Protein AF-A0A4P0XW92-F1 (afdb_monomer_lite)

Sequence (300 aa):
MTNGTDYRAILASDTPLIDVRAPVEFSQSAMPAAINLPLMNDEERAAVGTCYKRQGPEAALALGHKLVQGDLRASRTQAWLEACARYPHGYLCCARGGQRSHIVQQWLKEAGVDYPLIVGGYKALRQAAIQATDDLVQRPIVLIGGCTGNGKTQLVCSRPDGIDLEGLAHHRGSSFGRTLQDQHPQATFENHLAVSLLKKAEQQTRWVLEDEGHMIGANHLPESLRLRMAQSPLAVWKIRLTFASNGCAKSISIACIATLSPRMAKRKAGRHTASICITACLPSAVAWGCSVLLSSLNAR

Organism: Klebsiella pneumoniae (NCBI:txid573)

pLDDT: mean 80.04, std 24.26, range [23.61, 98.19]

Radius of gyration: 24.83 Å; chains: 1; bounding box: 55×40×82 Å

Secondary structure (DSSP, 8-state):
---S--HHHHHHTT--EEE-S-HHHHHHS--TTEEE--SS-HHHHHHHHHHHHHH-HHHHHHHHHHHS-HHHHHHHHHHHHHHHHH-TT-EEE-SSSSHHHHHHHHHHHHTT---PBPTTHHHHHHHHHHHHHHHHTTS-EEEEE--TTSSHHHHHHTSTTB--HHHHHT---TTS---SSPPPPHHHHHHHHHHHHHHHHTT-SSEEEE---SEETTEE--HHHHHHHHHS-EEEEEEEEEE-TTS-EEEEEEEEEEEEE----S-S-------------PPSS------SS-TTTS--

InterPro domains:
  IPR001763 Rhodanese-like domain [PS50206] (11-134)
  IPR001763 Rhodanese-like domain [SM00450] (1-131)
  IPR017582 tRNA 2-selenouridine synthase [PTHR30401] (4-236)
  IPR017582 tRNA 2-selenouridine synthase [TIGR03167] (14-236)
  IPR036873 Rhodanese-like domain superfamily [G3DSA:3.40.250.10] (7-131)
  IPR036873 Rhodanese-like domain superfamily [SSF52821] (6-153)
  IPR058840 tRNA 2-selenouridine synthase, AAA domain [PF26341] (140-236)

Structure (mmCIF, N/CA/C/O backbone):
data_AF-A0A4P0XW92-F1
#
_entry.id   AF-A0A4P0XW92-F1
#
loop_
_atom_site.group_PDB
_atom_site.id
_atom_site.type_symbol
_atom_site.label_atom_id
_atom_site.label_alt_id
_atom_site.label_comp_id
_atom_site.label_asym_id
_atom_site.label_entity_id
_atom_site.label_seq_id
_atom_site.pdbx_PDB_ins_code
_atom_site.Cartn_x
_atom_site.Cartn_y
_atom_site.Cartn_z
_atom_site.occupancy
_atom_site.B_iso_or_equiv
_atom_site.auth_seq_id
_atom_site.auth_comp_id
_atom_site.auth_asym_id
_atom_site.auth_atom_id
_atom_site.pdbx_PDB_model_num
ATOM 1 N N . MET A 1 1 ? 0.981 -18.440 11.622 1.00 46.09 1 MET A N 1
ATOM 2 C CA . MET A 1 1 ? 0.504 -17.095 11.240 1.00 46.09 1 MET A CA 1
ATOM 3 C C . MET A 1 1 ? 1.619 -16.117 11.558 1.00 46.09 1 MET A C 1
ATOM 5 O O . MET A 1 1 ? 2.062 -16.082 12.697 1.00 46.09 1 MET A O 1
ATOM 9 N N . THR A 1 2 ? 2.164 -15.435 10.556 1.00 55.41 2 THR A N 1
ATOM 10 C CA . THR A 1 2 ? 3.167 -14.375 10.733 1.00 55.41 2 THR A CA 1
ATOM 11 C C . THR A 1 2 ? 2.538 -13.239 11.549 1.00 55.41 2 THR A C 1
ATOM 13 O O . THR A 1 2 ? 1.386 -12.895 11.316 1.00 55.41 2 THR A O 1
ATOM 16 N N . ASN A 1 3 ? 3.256 -12.670 12.523 1.00 69.81 3 ASN A N 1
ATOM 17 C CA . ASN A 1 3 ? 2.730 -11.723 13.529 1.00 69.81 3 ASN A CA 1
ATOM 18 C C . ASN A 1 3 ? 2.311 -10.336 12.972 1.00 69.81 3 ASN A C 1
ATOM 20 O O . ASN A 1 3 ? 2.425 -9.333 13.671 1.00 69.81 3 ASN A O 1
ATOM 24 N N . GLY A 1 4 ? 1.895 -10.226 11.705 1.00 76.31 4 GLY A N 1
ATOM 25 C CA . GLY A 1 4 ? 1.607 -8.940 11.058 1.00 76.31 4 GLY A CA 1
ATOM 26 C C . GLY A 1 4 ? 2.839 -8.035 10.914 1.00 76.31 4 GLY A C 1
ATOM 27 O O . GLY A 1 4 ? 2.693 -6.826 10.743 1.00 76.31 4 GLY A O 1
ATOM 28 N N . THR A 1 5 ? 4.043 -8.609 11.022 1.00 87.56 5 THR A N 1
ATOM 29 C CA . THR A 1 5 ? 5.343 -7.915 10.982 1.00 87.56 5 THR A CA 1
ATOM 30 C C . THR A 1 5 ? 6.161 -8.222 9.729 1.00 87.56 5 THR A C 1
ATOM 32 O O . THR A 1 5 ? 7.086 -7.477 9.412 1.00 87.56 5 THR A O 1
ATOM 35 N N . ASP A 1 6 ? 5.833 -9.292 8.998 1.00 93.06 6 ASP A N 1
ATOM 36 C CA . ASP A 1 6 ? 6.494 -9.632 7.735 1.00 93.06 6 ASP A CA 1
ATOM 37 C C . ASP A 1 6 ? 5.888 -8.826 6.580 1.00 93.06 6 ASP A C 1
ATOM 39 O O . ASP A 1 6 ? 5.099 -9.311 5.768 1.00 93.06 6 ASP A O 1
ATOM 43 N N . TYR A 1 7 ? 6.222 -7.537 6.549 1.00 95.50 7 TYR A N 1
ATOM 44 C CA . TYR A 1 7 ? 5.624 -6.595 5.608 1.00 95.50 7 TYR A CA 1
ATOM 45 C C . TYR A 1 7 ? 5.886 -6.977 4.148 1.00 95.50 7 TYR A C 1
ATOM 47 O O . TYR A 1 7 ? 5.002 -6.796 3.316 1.00 95.50 7 TYR A O 1
ATOM 55 N N . ARG A 1 8 ? 7.070 -7.513 3.818 1.00 95.12 8 ARG A N 1
ATOM 56 C CA . ARG A 1 8 ? 7.402 -7.879 2.432 1.00 95.12 8 ARG A CA 1
ATOM 57 C C . ARG A 1 8 ? 6.569 -9.063 1.959 1.00 95.12 8 ARG A C 1
ATOM 59 O O . ARG A 1 8 ? 6.015 -8.980 0.865 1.00 95.12 8 ARG A O 1
ATOM 66 N N . ALA A 1 9 ? 6.417 -10.104 2.780 1.00 94.44 9 ALA A N 1
ATOM 67 C CA . ALA A 1 9 ? 5.567 -11.240 2.434 1.00 94.44 9 ALA A CA 1
ATOM 68 C C . ALA A 1 9 ? 4.089 -10.836 2.315 1.00 94.44 9 ALA A C 1
ATOM 70 O O . ALA A 1 9 ? 3.413 -11.235 1.367 1.00 94.44 9 ALA A O 1
ATOM 71 N N . ILE A 1 10 ? 3.593 -9.990 3.227 1.00 95.00 10 ILE A N 1
ATOM 72 C CA . ILE A 1 10 ? 2.213 -9.469 3.179 1.00 95.00 10 ILE A CA 1
ATOM 73 C C . ILE A 1 10 ? 1.971 -8.693 1.877 1.00 95.00 10 ILE A C 1
ATOM 75 O O . ILE A 1 10 ? 0.971 -8.920 1.199 1.00 95.00 10 ILE A O 1
ATOM 79 N N . LEU A 1 11 ? 2.904 -7.814 1.496 1.00 95.56 11 LEU A N 1
ATOM 80 C CA . LEU A 1 11 ? 2.822 -7.029 0.261 1.00 95.56 11 LEU A CA 1
ATOM 81 C C . LEU A 1 11 ? 2.920 -7.901 -1.001 1.00 95.56 11 LEU A C 1
ATOM 83 O O . LEU A 1 11 ? 2.223 -7.636 -1.976 1.00 95.56 11 LEU A O 1
ATOM 87 N N . ALA A 1 12 ? 3.761 -8.939 -0.995 1.00 95.38 12 ALA A N 1
ATOM 88 C CA . ALA A 1 12 ? 3.945 -9.828 -2.143 1.00 95.38 12 ALA A CA 1
ATOM 89 C C . ALA A 1 12 ? 2.756 -10.779 -2.379 1.00 95.38 12 ALA A C 1
ATOM 91 O O . ALA A 1 12 ? 2.517 -11.191 -3.508 1.00 95.38 12 ALA A O 1
ATOM 92 N N . SER A 1 13 ? 2.000 -11.123 -1.337 1.00 94.06 13 SER A N 1
ATOM 93 C CA . SER A 1 13 ? 0.974 -12.178 -1.379 1.00 94.06 13 SER A CA 1
ATOM 94 C C . SER A 1 13 ? -0.446 -11.700 -1.699 1.00 94.06 13 SER A C 1
ATOM 96 O O . SER A 1 13 ? -1.375 -12.496 -1.603 1.00 94.06 13 SER A O 1
ATOM 98 N N . ASP A 1 14 ? -0.643 -10.422 -2.046 1.00 92.56 14 ASP A N 1
ATOM 99 C CA . ASP A 1 14 ? -1.984 -9.819 -2.192 1.00 92.56 14 ASP A CA 1
ATOM 100 C C . ASP A 1 14 ? -2.881 -10.032 -0.968 1.00 92.56 14 ASP A C 1
ATOM 102 O O . ASP A 1 14 ? -4.104 -10.138 -1.074 1.00 92.56 14 ASP A O 1
ATOM 106 N N . THR A 1 15 ? -2.270 -10.090 0.216 1.00 94.62 15 THR A N 1
ATOM 107 C CA . THR A 1 15 ? -3.018 -10.270 1.453 1.00 94.62 15 THR A CA 1
ATOM 108 C C . THR A 1 15 ? -4.011 -9.110 1.626 1.00 94.62 15 THR A C 1
ATOM 110 O O . THR A 1 15 ? -3.577 -7.952 1.658 1.00 94.62 15 THR A O 1
ATOM 113 N N . PRO A 1 16 ? -5.324 -9.378 1.775 1.00 96.19 16 PRO A N 1
ATOM 114 C CA . PRO A 1 16 ? -6.322 -8.327 1.928 1.00 96.19 16 PRO A CA 1
ATOM 115 C C . PRO A 1 16 ? -6.069 -7.463 3.165 1.00 96.19 16 PRO A C 1
ATOM 117 O O . PRO A 1 16 ? -5.845 -7.971 4.269 1.00 96.19 16 PRO A O 1
ATOM 120 N N . LEU A 1 17 ? -6.152 -6.144 2.997 1.00 97.00 17 LEU A N 1
ATOM 121 C CA . LEU A 1 17 ? -5.999 -5.184 4.089 1.00 97.00 17 LEU A CA 1
ATOM 122 C C . LEU A 1 17 ? -7.297 -4.403 4.290 1.00 97.00 17 LEU A C 1
ATOM 124 O O . LEU A 1 17 ? -7.739 -3.681 3.402 1.00 97.00 17 LEU A O 1
ATOM 128 N N . ILE A 1 18 ? -7.890 -4.496 5.475 1.00 98.00 18 ILE A N 1
ATOM 129 C CA . ILE A 1 18 ? -9.009 -3.641 5.871 1.00 98.00 18 ILE A CA 1
ATOM 130 C C . ILE A 1 18 ? -8.417 -2.358 6.460 1.00 98.00 18 ILE A C 1
ATOM 132 O O . ILE A 1 18 ? -7.947 -2.330 7.601 1.00 98.00 18 ILE A O 1
ATOM 136 N N . ASP A 1 19 ? -8.397 -1.296 5.661 1.00 98.06 19 ASP A N 1
ATOM 137 C CA . ASP A 1 19 ? -7.896 0.014 6.060 1.00 98.06 19 ASP A CA 1
ATOM 138 C C . ASP A 1 19 ? -9.002 0.823 6.743 1.00 98.06 19 ASP A C 1
ATOM 140 O O . ASP A 1 19 ? -9.971 1.249 6.109 1.00 98.06 19 ASP A O 1
ATOM 144 N N . VAL A 1 20 ? -8.836 1.057 8.045 1.00 98.12 20 VAL A N 1
ATOM 145 C CA . VAL A 1 20 ? -9.805 1.771 8.890 1.00 98.12 20 VAL A CA 1
ATOM 146 C C . VAL A 1 20 ? -9.509 3.267 9.021 1.00 98.12 20 VAL A C 1
ATOM 148 O O . VAL A 1 20 ? -10.101 3.956 9.861 1.00 98.12 20 VAL A O 1
ATOM 151 N N . ARG A 1 21 ? -8.561 3.792 8.235 1.00 97.81 21 ARG A N 1
ATOM 152 C CA . ARG A 1 21 ? -8.321 5.237 8.111 1.00 97.81 21 ARG A CA 1
ATOM 153 C C . ARG A 1 21 ? -9.512 5.936 7.459 1.00 97.81 21 ARG A C 1
ATOM 155 O O . ARG A 1 21 ? -10.329 5.293 6.808 1.00 97.81 21 ARG A O 1
ATOM 162 N N . ALA A 1 22 ? -9.600 7.253 7.633 1.00 97.69 22 ALA A N 1
ATOM 163 C CA . ALA A 1 22 ? -10.659 8.018 6.983 1.00 97.69 22 ALA A CA 1
ATOM 164 C C . ALA A 1 22 ? -10.466 8.052 5.454 1.00 97.69 22 ALA A C 1
ATOM 166 O O . ALA A 1 22 ? -9.318 7.951 4.995 1.00 97.69 22 ALA A O 1
ATOM 167 N N . PRO A 1 23 ? -11.546 8.237 4.676 1.00 97.69 23 PRO A N 1
ATOM 168 C CA . PRO A 1 23 ? -11.492 8.245 3.216 1.00 97.69 23 PRO A CA 1
ATOM 169 C C . PRO A 1 23 ? -10.433 9.185 2.630 1.00 97.69 23 PRO A C 1
ATOM 171 O O . PRO A 1 23 ? -9.713 8.784 1.717 1.00 97.69 23 PRO A O 1
ATOM 174 N N . VAL A 1 24 ? -10.243 10.384 3.196 1.00 96.88 24 VAL A N 1
ATOM 175 C CA . VAL A 1 24 ? -9.213 11.340 2.745 1.00 96.88 24 VAL A CA 1
ATOM 176 C C . VAL A 1 24 ? -7.784 10.814 2.906 1.00 96.88 24 VAL A C 1
ATOM 178 O O . VAL A 1 24 ? -6.904 11.143 2.117 1.00 96.88 24 VAL A O 1
ATOM 181 N N . GLU A 1 25 ? -7.511 9.995 3.927 1.00 96.75 25 GLU A N 1
ATOM 182 C CA . GLU A 1 25 ? -6.182 9.391 4.111 1.00 96.75 25 GLU A CA 1
ATOM 183 C C . GLU A 1 25 ? -5.945 8.259 3.110 1.00 96.75 25 GLU A C 1
ATOM 185 O O . GLU A 1 25 ? -4.812 8.052 2.670 1.00 96.75 25 GLU A O 1
ATOM 190 N N . PHE A 1 26 ? -6.998 7.499 2.806 1.00 97.38 26 PHE A N 1
ATOM 191 C CA . PHE A 1 26 ? -6.940 6.376 1.881 1.00 97.38 26 PHE A CA 1
ATOM 192 C C . PHE A 1 26 ? -6.808 6.860 0.435 1.00 97.38 26 PHE A C 1
ATOM 194 O O . PHE A 1 26 ? -5.937 6.384 -0.289 1.00 97.38 26 PHE A O 1
ATOM 201 N N . SER A 1 27 ? -7.592 7.868 0.043 1.00 95.50 27 SER A N 1
ATOM 202 C CA . SER A 1 27 ? -7.561 8.450 -1.303 1.00 95.50 27 SER A CA 1
ATOM 203 C C . SER A 1 27 ? -6.223 9.101 -1.645 1.00 95.50 27 SER A C 1
ATOM 205 O O . SER A 1 27 ? -5.833 9.110 -2.805 1.00 95.50 27 SER A O 1
ATOM 207 N N . GLN A 1 28 ? -5.487 9.607 -0.653 1.00 95.19 28 GLN A N 1
ATOM 208 C CA . GLN A 1 28 ? -4.140 10.150 -0.848 1.00 95.19 28 GLN A CA 1
ATOM 209 C C . GLN A 1 28 ? -3.075 9.064 -1.019 1.00 95.19 28 GLN A C 1
ATOM 211 O O . GLN A 1 28 ? -2.011 9.320 -1.589 1.00 95.19 28 GLN A O 1
ATOM 216 N N . SER A 1 29 ? -3.290 7.884 -0.433 1.00 95.56 29 SER A N 1
ATOM 217 C CA . SER A 1 29 ? -2.247 6.876 -0.303 1.00 95.56 29 SER A CA 1
ATOM 218 C C . SER A 1 29 ? -2.824 5.530 0.137 1.00 95.56 29 SER A C 1
ATOM 220 O O . SER A 1 29 ? -3.077 5.324 1.328 1.00 95.56 29 SER A O 1
ATOM 222 N N . ALA A 1 30 ? -2.995 4.604 -0.804 1.00 95.94 30 ALA A N 1
ATOM 223 C CA . ALA A 1 30 ? -3.562 3.277 -0.563 1.00 95.94 30 ALA A CA 1
ATOM 224 C C . ALA A 1 30 ? -2.553 2.160 -0.868 1.00 95.94 30 ALA A C 1
ATOM 226 O O . ALA A 1 30 ? -1.663 2.317 -1.706 1.00 95.94 30 ALA A O 1
ATOM 227 N N . MET A 1 31 ? -2.692 1.028 -0.174 1.00 96.81 31 MET A N 1
ATOM 228 C CA . MET A 1 31 ? -2.014 -0.214 -0.558 1.00 96.81 31 MET A CA 1
ATOM 229 C C . MET A 1 31 ? -2.840 -0.942 -1.629 1.00 96.81 31 MET A C 1
ATOM 231 O O . MET A 1 31 ? -4.066 -0.912 -1.534 1.00 96.81 31 MET A O 1
ATOM 235 N N . PRO A 1 32 ? -2.216 -1.643 -2.595 1.00 95.38 32 PRO A N 1
ATOM 236 C CA . PRO A 1 32 ? -2.933 -2.262 -3.717 1.00 95.38 32 PRO A CA 1
ATOM 237 C C . PRO A 1 32 ? -4.047 -3.242 -3.321 1.00 95.38 32 PRO A C 1
ATOM 239 O O . PRO A 1 32 ? -5.110 -3.239 -3.930 1.00 95.38 32 PRO A O 1
ATOM 242 N N . ALA A 1 33 ? -3.818 -4.060 -2.290 1.00 95.75 33 ALA A N 1
ATOM 243 C CA . ALA A 1 33 ? -4.777 -5.056 -1.799 1.00 95.75 33 ALA A CA 1
ATOM 244 C C . ALA A 1 33 ? -5.685 -4.527 -0.667 1.00 95.75 33 ALA A C 1
ATOM 246 O O . ALA A 1 33 ? -6.320 -5.310 0.044 1.00 95.75 33 ALA A O 1
ATOM 247 N N . ALA A 1 34 ? -5.713 -3.209 -0.439 1.00 97.00 34 ALA A N 1
ATOM 248 C CA . ALA A 1 34 ? -6.486 -2.620 0.645 1.00 97.00 34 ALA A CA 1
ATOM 249 C C . ALA A 1 34 ? -7.902 -2.219 0.222 1.00 97.00 34 ALA A C 1
ATOM 251 O O . ALA A 1 34 ? -8.114 -1.643 -0.843 1.00 97.00 34 ALA A O 1
ATOM 252 N N . ILE A 1 35 ? -8.857 -2.445 1.120 1.00 97.38 35 ILE A N 1
ATOM 253 C CA . ILE A 1 35 ? -10.213 -1.901 1.058 1.00 97.38 35 ILE A CA 1
ATOM 254 C C . ILE A 1 35 ? -10.395 -0.894 2.190 1.00 97.38 35 ILE A C 1
ATOM 256 O O . ILE A 1 35 ? -9.931 -1.124 3.308 1.00 97.38 35 ILE A O 1
ATOM 260 N N . ASN A 1 36 ? -11.066 0.224 1.922 1.00 98.19 36 ASN A N 1
ATOM 261 C CA . ASN A 1 36 ? -11.314 1.228 2.949 1.00 98.19 36 ASN A CA 1
ATOM 262 C C . ASN A 1 36 ? -12.661 0.989 3.632 1.00 98.19 36 ASN A C 1
ATOM 264 O O . ASN A 1 36 ? -13.709 1.131 3.008 1.00 98.19 36 ASN A O 1
ATOM 268 N N . LEU A 1 37 ? -12.617 0.654 4.921 1.00 98.00 37 LEU A N 1
ATOM 269 C CA . LEU A 1 37 ? -13.785 0.582 5.798 1.00 98.00 37 LEU A CA 1
ATOM 270 C C . LEU A 1 37 ? -13.506 1.458 7.023 1.00 98.00 37 LEU A C 1
ATOM 272 O O . LEU A 1 37 ? -12.987 0.966 8.030 1.00 98.00 37 LEU A O 1
ATOM 276 N N . PRO A 1 38 ? -13.768 2.771 6.922 1.00 97.38 38 PRO A N 1
ATOM 277 C CA . PRO A 1 38 ? -13.275 3.748 7.879 1.00 97.38 38 PRO A CA 1
ATOM 278 C C . PRO A 1 38 ? -13.905 3.583 9.266 1.00 97.38 38 PRO A C 1
ATOM 280 O O . PRO A 1 38 ? -15.123 3.470 9.399 1.00 97.38 38 PRO A O 1
ATOM 283 N N . LEU A 1 39 ? -13.086 3.685 10.321 1.00 96.94 39 LEU A N 1
ATOM 284 C CA . LEU A 1 39 ? -13.603 3.876 11.684 1.00 96.94 39 LEU A CA 1
ATOM 285 C C . LEU A 1 39 ? -14.316 5.222 11.819 1.00 96.94 39 LEU A C 1
ATOM 287 O O . LEU A 1 39 ? -15.258 5.322 12.597 1.00 96.94 39 LEU A O 1
ATOM 291 N N . MET A 1 40 ? -13.846 6.239 11.092 1.00 96.56 40 MET A N 1
ATOM 292 C CA . MET A 1 40 ? -14.372 7.602 11.101 1.00 96.56 40 MET A CA 1
ATOM 293 C C . MET A 1 40 ? -14.359 8.197 9.698 1.00 96.56 40 M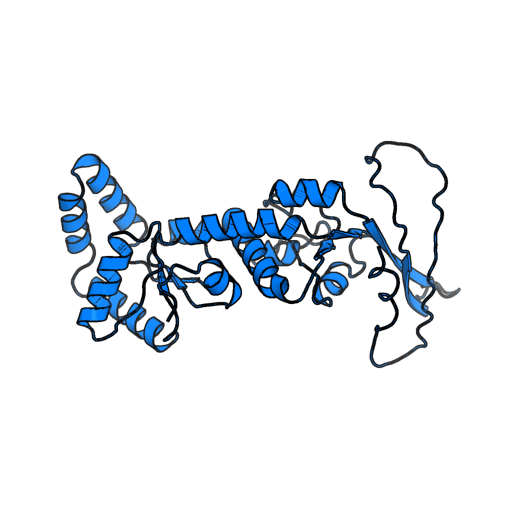ET A C 1
ATOM 295 O O . MET A 1 40 ? -13.396 7.982 8.958 1.00 96.56 40 MET A O 1
ATOM 299 N N . ASN A 1 41 ? -15.380 8.982 9.362 1.00 96.88 41 ASN A N 1
ATOM 300 C CA . ASN A 1 41 ? -15.359 9.802 8.149 1.00 96.88 41 ASN A CA 1
ATOM 301 C C . ASN A 1 41 ? -14.377 10.988 8.294 1.00 96.88 41 ASN A C 1
ATOM 303 O O . ASN A 1 41 ? -13.720 11.159 9.327 1.00 96.88 41 ASN A O 1
ATOM 307 N N . ASP A 1 42 ? -14.245 11.800 7.245 1.00 97.25 42 ASP A N 1
ATOM 308 C CA . ASP A 1 42 ? -13.260 12.886 7.211 1.00 97.25 42 ASP A CA 1
ATOM 309 C C . ASP A 1 42 ? -13.540 13.983 8.252 1.00 97.25 42 ASP A C 1
ATOM 311 O O . ASP A 1 42 ? -12.609 14.466 8.904 1.00 97.25 42 ASP A O 1
ATOM 315 N N . GLU A 1 43 ? -14.812 14.327 8.463 1.00 96.69 43 GLU A N 1
ATOM 316 C CA . GLU A 1 43 ? -15.245 15.343 9.430 1.00 96.69 43 GLU A CA 1
ATOM 317 C C . GLU A 1 43 ? -15.044 14.869 10.875 1.00 96.69 43 GLU A C 1
ATOM 319 O O . GLU A 1 43 ? -14.419 15.560 11.685 1.00 96.69 43 GLU A O 1
ATOM 324 N N . GLU A 1 44 ? -15.489 13.649 11.184 1.00 96.25 44 GLU A N 1
ATOM 325 C CA . GLU A 1 44 ? -15.281 12.984 12.472 1.00 96.25 44 GLU A CA 1
ATOM 326 C C . GLU A 1 44 ? -13.784 12.889 12.784 1.00 96.25 44 GLU A C 1
ATOM 328 O O . GLU A 1 44 ? -13.343 13.228 13.887 1.00 96.25 44 GLU A O 1
ATOM 333 N N . ARG A 1 45 ? -12.966 12.498 11.795 1.00 96.00 45 ARG A N 1
ATOM 334 C CA . ARG A 1 45 ? -11.514 12.417 11.975 1.00 96.00 45 ARG A CA 1
ATOM 335 C C . ARG A 1 45 ? -10.896 13.785 12.239 1.00 96.00 45 ARG A C 1
ATOM 337 O O . ARG A 1 45 ? -9.995 13.882 13.079 1.00 96.00 45 ARG A O 1
ATOM 344 N N . ALA A 1 46 ? -11.337 14.829 11.543 1.00 96.50 46 ALA A N 1
ATOM 345 C CA . ALA A 1 46 ? -10.853 16.189 11.762 1.00 96.50 46 ALA A CA 1
ATOM 346 C C . ALA A 1 46 ? -11.212 16.698 13.170 1.00 96.50 46 ALA A C 1
ATOM 348 O O . ALA A 1 46 ? -10.353 17.267 13.857 1.00 96.50 46 ALA A O 1
ATOM 349 N N . ALA A 1 47 ? -12.437 16.434 13.633 1.00 96.25 47 ALA A N 1
ATOM 350 C CA . ALA A 1 47 ? -12.899 16.793 14.972 1.00 96.25 47 ALA A CA 1
ATOM 351 C C . ALA A 1 47 ? -12.090 16.077 16.066 1.00 96.25 47 ALA A C 1
ATOM 353 O O . ALA A 1 47 ? -11.517 16.731 16.945 1.00 96.25 47 ALA A O 1
ATOM 354 N N . VAL A 1 48 ? -11.950 14.749 15.972 1.00 95.12 48 VAL A N 1
ATOM 355 C CA . VAL A 1 48 ? -11.168 13.949 16.934 1.00 95.12 48 VAL A CA 1
ATOM 356 C C . VAL A 1 48 ? -9.692 14.333 16.905 1.00 95.12 48 VAL A C 1
ATOM 358 O O . VAL A 1 48 ? -9.079 14.495 17.958 1.00 95.12 48 VAL A O 1
ATOM 361 N N . GLY A 1 49 ? -9.115 14.554 15.722 1.00 93.81 49 GLY A N 1
ATOM 362 C CA . GLY A 1 49 ? -7.727 15.001 15.586 1.00 93.81 49 GLY A CA 1
ATOM 363 C C . GLY A 1 49 ? -7.476 16.377 16.212 1.00 93.81 49 GLY A C 1
ATOM 364 O O . GLY A 1 49 ? -6.424 16.603 16.815 1.00 93.81 49 GLY A O 1
ATOM 365 N N . THR A 1 50 ? -8.447 17.287 16.115 1.00 96.38 50 THR A N 1
ATOM 366 C CA . THR A 1 50 ? -8.386 18.610 16.754 1.00 96.38 50 THR A CA 1
ATOM 367 C C . THR A 1 50 ? -8.504 18.498 18.271 1.00 96.38 50 THR A C 1
ATOM 369 O O . THR A 1 50 ? -7.705 19.105 18.988 1.00 96.38 50 THR A O 1
ATOM 372 N N . CYS A 1 51 ? -9.444 17.688 18.766 1.00 95.50 51 CYS A N 1
ATOM 373 C CA . CYS A 1 51 ? -9.597 17.405 20.192 1.00 95.50 51 CYS A CA 1
ATOM 374 C C . CYS A 1 51 ? -8.319 16.786 20.773 1.00 95.50 51 CYS A C 1
ATOM 376 O O . CYS A 1 51 ? -7.804 17.291 21.764 1.00 95.50 51 CYS A O 1
ATOM 378 N N . TYR A 1 52 ? -7.722 15.806 20.089 1.00 94.75 52 TYR A N 1
ATOM 379 C CA . TYR A 1 52 ? -6.470 15.170 20.507 1.00 94.75 52 TYR A CA 1
ATOM 380 C C . TYR A 1 52 ? -5.343 16.186 20.704 1.00 94.75 52 TYR A C 1
ATOM 382 O O . TYR A 1 52 ? -4.654 16.167 21.721 1.00 94.75 52 TYR A O 1
ATOM 390 N N . LYS A 1 53 ? -5.171 17.108 19.748 1.00 94.88 53 LYS A N 1
ATOM 391 C CA . LYS A 1 53 ? -4.134 18.147 19.828 1.00 94.88 53 LYS A CA 1
ATOM 392 C C . LYS A 1 53 ? -4.385 19.164 20.941 1.00 94.88 53 LYS A C 1
ATOM 394 O O . LYS A 1 53 ? -3.422 19.679 21.494 1.00 94.88 53 LYS A O 1
ATOM 399 N N . ARG A 1 54 ? -5.648 19.501 21.221 1.00 96.00 54 ARG A N 1
ATOM 400 C CA . ARG A 1 54 ? -6.011 20.579 22.158 1.00 96.00 54 ARG A CA 1
ATOM 401 C C . ARG A 1 54 ? -6.236 20.103 23.592 1.00 96.00 54 ARG A C 1
ATOM 403 O O . ARG A 1 54 ? -5.966 20.854 24.516 1.00 96.00 54 ARG A O 1
ATOM 410 N N . GLN A 1 55 ? -6.780 18.903 23.764 1.00 95.44 55 GLN A N 1
ATOM 411 C CA . GLN A 1 55 ? -7.325 18.396 25.030 1.00 95.44 55 GLN A CA 1
ATOM 412 C C . GLN A 1 55 ? -6.746 17.029 25.421 1.00 95.44 55 GLN A C 1
ATOM 414 O O . GLN A 1 55 ? -7.065 16.508 26.484 1.00 95.44 55 GLN A O 1
ATOM 419 N N . GLY A 1 56 ? -5.880 16.448 24.587 1.00 94.62 56 GLY A N 1
ATOM 420 C CA . GLY A 1 56 ? -5.185 15.204 24.888 1.00 94.62 56 GLY A CA 1
ATOM 421 C C . GLY A 1 56 ? -5.932 13.927 24.471 1.00 94.62 56 GLY A C 1
ATOM 422 O O . GLY A 1 56 ? -7.031 13.973 23.908 1.00 94.62 56 GLY A O 1
ATOM 423 N N . PRO A 1 57 ? -5.300 12.763 24.704 1.00 92.19 57 PRO A N 1
ATOM 424 C CA . PRO A 1 57 ? -5.751 11.475 24.180 1.00 92.19 57 PRO A CA 1
ATOM 425 C C . PRO A 1 57 ? -7.081 10.995 24.773 1.00 92.19 57 PRO A C 1
ATOM 427 O O . PRO A 1 57 ? -7.913 10.483 24.028 1.00 92.19 57 PRO A O 1
ATOM 430 N N . GLU A 1 58 ? -7.311 11.174 26.076 1.00 94.00 58 GLU A N 1
ATOM 431 C CA . GLU A 1 58 ? -8.541 10.704 26.733 1.00 94.00 58 GLU A CA 1
ATOM 432 C C . GLU A 1 58 ? -9.779 11.463 26.247 1.00 94.00 58 GLU A C 1
ATOM 434 O O . GLU A 1 58 ? -10.790 10.851 25.900 1.00 94.00 58 GLU A O 1
ATOM 439 N N . ALA A 1 59 ? -9.681 12.791 26.131 1.00 95.19 59 ALA A N 1
ATOM 440 C CA . ALA A 1 59 ? -10.757 13.624 25.601 1.00 95.19 59 ALA A CA 1
ATOM 441 C C . ALA A 1 59 ? -11.099 13.253 24.148 1.00 95.19 59 ALA A C 1
ATOM 443 O O . ALA A 1 59 ? -12.272 13.151 23.785 1.00 95.19 59 ALA A O 1
ATOM 444 N N . ALA A 1 60 ? -10.080 12.984 23.326 1.00 93.81 60 ALA A N 1
ATOM 445 C CA . ALA A 1 60 ? -10.264 12.556 21.943 1.00 93.81 60 ALA A CA 1
ATOM 446 C C . ALA A 1 60 ? -10.922 11.175 21.835 1.00 93.81 60 ALA A C 1
ATOM 448 O O . ALA A 1 60 ? -11.779 10.976 20.973 1.00 93.81 60 ALA A O 1
ATOM 449 N N . LEU A 1 61 ? -10.555 10.239 22.714 1.00 93.44 61 LEU A N 1
ATOM 450 C CA . LEU A 1 61 ? -11.177 8.919 22.783 1.00 93.44 61 LEU A CA 1
ATOM 451 C C . LEU A 1 61 ? -12.654 9.030 23.183 1.00 93.44 61 LEU A C 1
ATOM 453 O O . LEU A 1 61 ? -13.517 8.464 22.509 1.00 93.44 61 LEU A O 1
ATOM 457 N N . ALA A 1 62 ? -12.958 9.816 24.219 1.00 94.50 62 ALA A N 1
ATOM 458 C CA . ALA A 1 62 ? -14.329 10.068 24.657 1.00 94.50 62 ALA A CA 1
ATOM 459 C C . ALA A 1 62 ? -15.171 10.728 23.553 1.00 94.50 62 ALA A C 1
ATOM 461 O O . ALA A 1 62 ? -16.319 10.342 23.333 1.00 94.50 62 ALA A O 1
ATOM 462 N N . LEU A 1 63 ? -14.600 11.692 22.823 1.00 94.56 63 LEU A N 1
ATOM 463 C CA . LEU A 1 63 ? -15.254 12.294 21.662 1.00 94.56 63 LEU A CA 1
ATOM 464 C C . LEU A 1 63 ? -15.480 11.266 20.547 1.00 94.56 63 LEU A C 1
ATOM 466 O O . LEU A 1 63 ? -16.565 11.219 19.980 1.00 94.56 63 LEU A O 1
ATOM 470 N N . GLY A 1 64 ? -14.494 10.416 20.259 1.00 93.25 64 GLY A N 1
ATOM 471 C CA . GLY A 1 64 ? -14.618 9.360 19.256 1.00 93.25 64 GLY A CA 1
ATOM 472 C C . GLY A 1 64 ? -15.767 8.395 19.549 1.00 93.25 64 GLY A C 1
ATOM 473 O O . GLY A 1 64 ? -16.555 8.105 18.653 1.00 93.25 64 GLY A O 1
ATOM 474 N N . HIS A 1 65 ? -15.919 7.968 20.806 1.00 93.94 65 HIS A N 1
ATOM 475 C CA . HIS A 1 65 ? -17.053 7.140 21.227 1.00 93.94 65 HIS A CA 1
ATOM 476 C C . HIS A 1 65 ? -18.395 7.862 21.101 1.00 93.94 65 HIS A C 1
ATOM 478 O O . HIS A 1 65 ? -19.369 7.237 20.702 1.00 93.94 65 HIS A O 1
ATOM 484 N N . LYS A 1 66 ? -18.450 9.169 21.384 1.00 94.69 66 LYS A N 1
ATOM 485 C CA . LYS A 1 66 ? -19.670 9.973 21.198 1.00 94.69 66 LYS A CA 1
ATOM 486 C C . LYS A 1 66 ? -20.053 10.134 19.727 1.00 94.69 66 LYS A C 1
ATOM 488 O O . LYS A 1 66 ? -21.236 10.174 19.411 1.00 94.69 66 LYS A O 1
ATOM 493 N N . LEU A 1 67 ? -19.066 10.258 18.839 1.00 93.25 67 LEU A N 1
ATOM 494 C CA . LEU A 1 67 ? -19.295 10.417 17.401 1.00 93.25 67 LEU A CA 1
ATOM 495 C C . LEU A 1 67 ? -19.689 9.095 16.732 1.00 93.25 67 LEU A C 1
ATOM 497 O O . LEU A 1 67 ? -20.522 9.092 15.834 1.00 93.25 67 LEU A O 1
ATOM 501 N N . VAL A 1 68 ? -19.117 7.973 17.177 1.00 93.19 68 VAL A N 1
ATOM 502 C CA . VAL A 1 68 ? -19.350 6.643 16.595 1.00 93.19 68 VAL A CA 1
ATOM 503 C C . VAL A 1 68 ? -20.102 5.761 17.594 1.00 93.19 68 VAL A C 1
ATOM 505 O O . VAL A 1 68 ? -19.518 4.911 18.268 1.00 93.19 68 VAL A O 1
ATOM 508 N N . GLN A 1 69 ? -21.416 5.966 17.683 1.00 92.00 69 GLN A N 1
ATOM 509 C CA . GLN A 1 69 ? -22.315 5.267 18.611 1.00 92.00 69 GLN A CA 1
ATOM 510 C C . GLN A 1 69 ? -23.627 4.836 17.941 1.00 92.00 69 GLN A C 1
ATOM 512 O O . GLN A 1 69 ? -23.902 5.212 16.801 1.00 92.00 69 GLN A O 1
ATOM 517 N N . GLY A 1 70 ? -24.435 4.042 18.653 1.00 94.38 70 GLY A N 1
ATOM 518 C CA . GLY A 1 70 ? -25.757 3.600 18.197 1.00 94.38 70 GLY A CA 1
ATOM 519 C C . GLY A 1 70 ? -25.719 2.894 16.839 1.00 94.38 70 GLY A C 1
ATOM 520 O O . GLY A 1 70 ? -24.821 2.090 16.573 1.00 94.38 70 GLY A O 1
ATOM 521 N N . ASP A 1 71 ? -26.666 3.243 15.969 1.00 93.81 71 ASP A N 1
ATOM 522 C CA . ASP A 1 71 ? -26.829 2.640 14.641 1.00 93.81 71 ASP A CA 1
ATOM 523 C C . ASP A 1 71 ? -25.604 2.828 13.741 1.00 93.81 71 ASP A C 1
ATOM 525 O O . ASP A 1 71 ? -25.265 1.942 12.958 1.00 93.81 71 ASP A O 1
ATOM 529 N N . LEU A 1 72 ? -24.882 3.946 13.882 1.00 94.25 72 LEU A N 1
ATOM 530 C CA . LEU A 1 72 ? -23.668 4.196 13.104 1.00 94.25 72 LEU A CA 1
ATOM 531 C C . LEU A 1 72 ? -22.559 3.205 13.470 1.00 94.25 72 LEU A C 1
ATOM 533 O O . LEU A 1 72 ? -21.900 2.653 12.587 1.00 94.25 72 LEU A O 1
ATOM 537 N N . ARG A 1 73 ? -22.372 2.949 14.772 1.00 94.88 73 ARG A N 1
ATOM 538 C CA . ARG A 1 73 ? -21.447 1.910 15.244 1.00 94.88 73 ARG A CA 1
ATOM 539 C C . ARG A 1 73 ? -21.889 0.540 14.738 1.00 94.88 73 ARG A C 1
ATOM 541 O O . ARG A 1 73 ? -21.052 -0.191 14.222 1.00 94.88 73 ARG A O 1
ATOM 548 N N . ALA A 1 74 ? -23.174 0.207 14.857 1.00 95.50 74 ALA A N 1
ATOM 549 C CA . ALA A 1 74 ? -23.704 -1.083 14.414 1.00 95.50 74 ALA A CA 1
ATOM 550 C C . ALA A 1 74 ? -23.481 -1.313 12.909 1.00 95.50 74 ALA A C 1
ATOM 552 O O . ALA A 1 74 ? -22.960 -2.355 12.519 1.00 95.50 74 ALA A O 1
ATOM 553 N N . SER A 1 75 ? -23.776 -0.308 12.080 1.00 96.69 75 SER A N 1
ATOM 554 C CA . SER A 1 75 ? -23.566 -0.338 10.628 1.00 96.69 75 SER A CA 1
ATOM 555 C C . SER A 1 75 ? -22.090 -0.538 10.255 1.00 96.69 75 SER A C 1
ATOM 557 O O . SER A 1 75 ? -21.766 -1.412 9.450 1.00 96.69 75 SER A O 1
ATOM 559 N N . ARG A 1 76 ? -21.166 0.201 10.892 1.00 96.94 76 ARG A N 1
ATOM 560 C CA . ARG A 1 76 ? -19.717 0.041 10.657 1.00 96.94 76 ARG A CA 1
ATOM 561 C C . ARG A 1 76 ? -19.211 -1.335 11.101 1.00 96.94 76 ARG A C 1
ATOM 563 O O . ARG A 1 76 ? -18.469 -1.971 10.357 1.00 96.94 76 ARG A O 1
ATOM 570 N N . THR A 1 77 ? -19.651 -1.821 12.264 1.00 97.00 77 THR A N 1
ATOM 571 C CA . THR A 1 77 ? -19.308 -3.166 12.751 1.00 97.00 77 THR A CA 1
ATOM 572 C C . THR A 1 77 ? -19.788 -4.248 11.792 1.00 97.00 77 THR A C 1
ATOM 574 O O . THR A 1 77 ? -19.011 -5.137 11.454 1.00 97.00 77 THR A O 1
ATOM 577 N N . GLN A 1 78 ? -21.022 -4.144 11.298 1.00 97.62 78 GLN A N 1
ATOM 578 C CA . GLN A 1 78 ? -21.568 -5.090 10.328 1.00 97.62 78 GLN A CA 1
ATOM 579 C C . GLN A 1 78 ? -20.743 -5.118 9.032 1.00 97.62 78 GLN A C 1
ATOM 581 O O . GLN A 1 78 ? -20.376 -6.194 8.562 1.00 97.62 78 GLN A O 1
ATOM 586 N N . ALA A 1 79 ? -20.359 -3.951 8.506 1.00 97.94 79 ALA A N 1
ATOM 587 C CA . ALA A 1 79 ? -19.508 -3.866 7.320 1.00 97.94 79 ALA A CA 1
ATOM 588 C C . ALA A 1 79 ? -18.132 -4.529 7.529 1.00 97.94 79 ALA A C 1
ATOM 590 O O . ALA A 1 79 ? -17.621 -5.199 6.627 1.00 97.94 79 ALA A O 1
ATOM 591 N N . TRP A 1 80 ? -17.526 -4.385 8.715 1.00 98.12 80 TRP A N 1
ATOM 592 C CA . TRP A 1 80 ? -16.275 -5.083 9.028 1.00 98.12 80 TRP A CA 1
ATOM 593 C C . TRP A 1 80 ? -16.467 -6.593 9.159 1.00 98.12 80 TRP A C 1
ATOM 595 O O . TRP A 1 80 ? -15.635 -7.333 8.645 1.00 98.12 80 TRP A O 1
ATOM 605 N N . LEU A 1 81 ? -17.552 -7.062 9.780 1.00 97.88 81 LEU A N 1
ATOM 606 C CA . LEU A 1 81 ? -17.852 -8.495 9.889 1.00 97.88 81 LEU A CA 1
ATOM 607 C C . LEU A 1 81 ? -18.005 -9.146 8.510 1.00 97.88 81 LEU A C 1
ATOM 609 O O . LEU A 1 81 ? -17.414 -10.194 8.252 1.00 97.88 81 LEU A O 1
ATOM 613 N N . GLU A 1 82 ? -18.729 -8.498 7.599 1.00 98.00 82 GLU A N 1
ATOM 614 C CA . GLU A 1 82 ? -18.883 -8.960 6.215 1.00 98.00 82 GLU A CA 1
ATOM 615 C C . GLU A 1 82 ? -17.545 -9.009 5.470 1.00 98.00 82 GLU A C 1
ATOM 617 O O . GLU A 1 82 ? -17.266 -9.961 4.735 1.00 98.00 82 GLU A O 1
ATOM 622 N N . ALA A 1 83 ? -16.687 -8.010 5.680 1.00 97.50 83 ALA A N 1
ATOM 623 C CA . ALA A 1 83 ? -15.350 -7.996 5.102 1.00 97.50 83 ALA A CA 1
ATOM 624 C C . ALA A 1 83 ? -14.451 -9.093 5.684 1.00 97.50 83 ALA A C 1
ATOM 626 O O . ALA A 1 83 ? -13.761 -9.765 4.921 1.00 97.50 83 ALA A O 1
ATOM 627 N N . CYS A 1 84 ? -14.485 -9.326 6.997 1.00 97.12 84 CYS A N 1
ATOM 628 C CA . CYS A 1 84 ? -13.744 -10.410 7.642 1.00 97.12 84 CYS A CA 1
ATOM 629 C C . CYS A 1 84 ? -14.212 -11.788 7.152 1.00 97.12 84 CYS A C 1
ATOM 631 O O . CYS A 1 84 ? -13.381 -12.656 6.902 1.00 97.12 84 CYS A O 1
ATOM 633 N N . ALA A 1 85 ? -15.520 -11.977 6.950 1.00 97.06 85 ALA A N 1
ATOM 634 C CA . ALA A 1 85 ? -16.067 -13.210 6.383 1.00 97.06 85 ALA A CA 1
ATOM 635 C C . ALA A 1 85 ? -15.619 -13.426 4.928 1.00 97.06 85 ALA A C 1
ATOM 637 O O . ALA A 1 85 ? -15.324 -14.551 4.526 1.00 97.06 85 ALA A O 1
ATOM 638 N N . ARG A 1 86 ? -15.527 -12.347 4.138 1.00 97.00 86 ARG A N 1
ATOM 639 C CA . ARG A 1 86 ? -15.019 -12.394 2.758 1.00 97.00 86 ARG A CA 1
ATOM 640 C C . ARG A 1 86 ? -13.505 -12.621 2.692 1.00 97.00 86 ARG A C 1
ATOM 642 O O . ARG A 1 86 ? -13.030 -13.258 1.756 1.00 97.00 86 ARG A O 1
ATOM 649 N N . TYR A 1 87 ? -12.759 -12.101 3.663 1.00 96.19 87 TYR A N 1
ATOM 650 C CA . TYR A 1 87 ? -11.297 -12.119 3.702 1.00 96.19 87 TYR A CA 1
ATOM 651 C C . TYR A 1 87 ? -10.779 -12.701 5.029 1.00 96.19 87 TYR A C 1
ATOM 653 O O . TYR A 1 87 ? -10.160 -11.986 5.812 1.00 96.19 87 TYR A O 1
ATOM 661 N N . PRO A 1 88 ? -10.962 -14.007 5.294 1.00 94.44 88 PRO A N 1
ATOM 662 C CA . PRO A 1 88 ? -10.611 -14.614 6.585 1.00 94.44 88 PRO A CA 1
ATOM 663 C C . PRO A 1 88 ? -9.103 -14.604 6.892 1.00 94.44 88 PRO A C 1
ATOM 665 O O . PRO A 1 88 ? -8.692 -14.816 8.030 1.00 94.44 88 PRO A O 1
ATOM 668 N N . HIS A 1 89 ? -8.267 -14.364 5.880 1.00 93.06 89 HIS A N 1
ATOM 669 C CA . HIS A 1 89 ? -6.809 -14.297 5.984 1.00 93.06 89 HIS A CA 1
ATOM 670 C C . HIS A 1 89 ? -6.265 -12.901 5.655 1.00 93.06 89 HIS A C 1
ATOM 672 O O . HIS A 1 89 ? -5.231 -12.781 5.005 1.00 93.06 89 HIS A O 1
ATOM 678 N N . GLY A 1 90 ? -6.973 -11.842 6.050 1.00 95.25 90 GLY A N 1
ATOM 679 C CA . GLY A 1 90 ? -6.491 -10.469 5.913 1.00 95.25 90 GLY A CA 1
ATOM 680 C C . GLY A 1 90 ? -6.035 -9.851 7.235 1.00 95.25 90 GLY A C 1
ATOM 681 O O . GLY A 1 90 ? -6.000 -10.505 8.275 1.00 95.25 90 GLY A O 1
ATOM 682 N N . TYR A 1 91 ? -5.703 -8.561 7.186 1.00 96.94 91 TYR A N 1
ATOM 683 C CA . TYR A 1 91 ? -5.309 -7.778 8.361 1.00 96.94 91 TYR A CA 1
ATOM 684 C C . TYR A 1 91 ? -6.048 -6.446 8.434 1.00 96.94 91 TYR A C 1
ATOM 686 O O . TYR A 1 91 ? -6.373 -5.837 7.417 1.00 96.94 91 TYR A O 1
ATOM 694 N N . LEU A 1 92 ? -6.270 -5.957 9.649 1.00 97.12 92 LEU A N 1
ATOM 695 C CA . LEU A 1 92 ? -6.693 -4.586 9.904 1.00 97.12 92 LEU A CA 1
ATOM 696 C C . LEU A 1 92 ? -5.488 -3.652 9.908 1.00 97.12 92 LEU A C 1
ATOM 698 O O . LEU A 1 92 ? -4.427 -3.952 10.463 1.00 97.12 92 LEU A O 1
ATOM 702 N N . CYS A 1 93 ? -5.673 -2.470 9.342 1.00 96.31 93 CYS A N 1
ATOM 703 C CA . CYS A 1 93 ? -4.632 -1.467 9.242 1.00 96.31 93 CYS A CA 1
ATOM 704 C C . CYS A 1 93 ? -5.198 -0.079 9.546 1.00 96.31 93 CYS A C 1
ATOM 706 O O . CYS A 1 93 ? -6.236 0.316 9.030 1.00 96.31 93 CYS A O 1
ATOM 708 N N . CYS A 1 94 ? -4.498 0.693 10.376 1.00 95.75 94 CYS A N 1
ATOM 709 C CA . CYS A 1 94 ? -4.705 2.139 10.475 1.00 95.75 94 CYS A CA 1
ATOM 710 C C . CYS A 1 94 ? -3.391 2.867 10.161 1.00 95.75 94 CYS A C 1
ATOM 712 O O . CYS A 1 94 ? -2.394 2.231 9.840 1.00 95.75 94 CYS A O 1
ATOM 714 N N . ALA A 1 95 ? -3.326 4.195 10.300 1.00 95.06 95 ALA A N 1
ATOM 715 C CA . ALA A 1 95 ? -2.130 4.949 9.902 1.00 95.06 95 ALA A CA 1
ATOM 716 C C . ALA A 1 95 ? -0.815 4.470 10.544 1.00 95.06 95 ALA A C 1
ATOM 718 O O . ALA A 1 95 ? 0.219 4.482 9.880 1.00 95.06 95 ALA A O 1
ATOM 719 N N . ARG A 1 96 ? -0.837 4.089 11.828 1.00 94.44 96 ARG A N 1
ATOM 720 C CA . ARG A 1 96 ? 0.375 3.746 12.597 1.00 94.44 96 ARG A CA 1
ATOM 721 C C . ARG A 1 96 ? 0.226 2.509 13.492 1.00 94.44 96 ARG A C 1
ATOM 723 O O . ARG A 1 96 ? 1.043 2.318 14.380 1.00 94.44 96 ARG A O 1
ATOM 730 N N . GLY A 1 97 ? -0.833 1.716 13.312 1.00 90.75 97 GLY A N 1
ATOM 731 C CA . GLY A 1 97 ? -1.138 0.587 14.205 1.00 90.75 97 GLY A CA 1
ATOM 732 C C . GLY A 1 97 ? -1.455 1.031 15.641 1.00 90.75 97 GLY A C 1
ATOM 733 O O . GLY A 1 97 ? -1.009 0.407 16.590 1.00 90.75 97 GLY A O 1
ATOM 734 N N . GLY A 1 98 ? -2.143 2.167 15.796 1.00 90.62 98 GLY A N 1
ATOM 735 C CA . GLY A 1 98 ? -2.509 2.737 17.097 1.00 90.62 98 GLY A CA 1
ATOM 736 C C . GLY A 1 98 ? -3.967 2.470 17.480 1.00 90.62 98 GLY A C 1
ATOM 737 O O . GLY A 1 98 ? -4.602 1.546 16.978 1.00 90.62 98 GLY A O 1
ATOM 738 N N . GLN A 1 99 ? -4.528 3.341 18.326 1.00 91.69 99 GLN A N 1
ATOM 739 C CA . GLN A 1 99 ? -5.861 3.163 18.923 1.00 91.69 99 GLN A CA 1
ATOM 740 C C . GLN A 1 99 ? -6.976 2.855 17.913 1.00 91.69 99 GLN A C 1
ATOM 742 O O . GLN A 1 99 ? -7.815 2.011 18.187 1.00 91.69 99 GLN A O 1
ATOM 747 N N . ARG A 1 100 ? -6.977 3.477 16.725 1.00 94.62 100 ARG A N 1
ATOM 748 C CA . ARG A 1 100 ? -8.042 3.275 15.725 1.00 94.62 100 ARG A CA 1
ATOM 749 C C . ARG A 1 100 ? -8.206 1.811 15.308 1.00 94.62 100 ARG A C 1
ATOM 751 O O . ARG A 1 100 ? -9.317 1.303 15.320 1.00 94.62 100 ARG A O 1
ATOM 758 N N . SER A 1 101 ? -7.112 1.129 14.964 1.00 95.62 101 SER A N 1
ATOM 759 C CA . SER A 1 101 ? -7.176 -0.289 14.588 1.00 95.62 101 SER A CA 1
ATOM 760 C C . SER A 1 101 ? -7.502 -1.182 15.784 1.00 95.62 101 SER A C 1
ATOM 762 O O . SER A 1 101 ? -8.237 -2.146 15.619 1.00 95.62 101 SER A O 1
ATOM 764 N N . HIS A 1 102 ? -7.026 -0.837 16.985 1.00 96.31 102 HIS A N 1
ATOM 765 C CA . HIS A 1 102 ? -7.350 -1.584 18.204 1.00 96.31 102 HIS A CA 1
ATOM 766 C C . HIS A 1 102 ? -8.822 -1.460 18.614 1.00 96.31 102 HIS A C 1
ATOM 768 O O . HIS A 1 102 ? -9.404 -2.447 19.040 1.00 96.31 102 HIS A O 1
ATOM 774 N N . ILE A 1 103 ? -9.445 -0.288 18.448 1.00 95.81 103 ILE A N 1
ATOM 775 C CA . ILE A 1 103 ? -10.881 -0.097 18.707 1.00 95.81 103 ILE A CA 1
ATOM 776 C C . ILE A 1 103 ? -11.707 -0.982 17.770 1.00 95.81 103 ILE A C 1
ATOM 778 O O . ILE A 1 103 ? -12.591 -1.698 18.228 1.00 95.81 103 ILE A O 1
ATOM 782 N N . VAL A 1 104 ? -11.385 -0.979 16.471 1.00 97.06 104 VAL A N 1
ATOM 783 C CA . VAL A 1 104 ? -12.078 -1.831 15.491 1.00 97.06 104 VAL A CA 1
ATOM 784 C C . VAL A 1 104 ? -11.871 -3.312 15.803 1.00 97.06 104 VAL A C 1
ATOM 786 O O . VAL A 1 104 ? -12.836 -4.070 15.826 1.00 97.06 104 VAL A O 1
ATOM 789 N N . GLN A 1 105 ? -10.635 -3.719 16.106 1.00 97.25 105 GLN A N 1
ATOM 790 C CA . GLN A 1 105 ? -10.328 -5.092 16.506 1.00 97.25 105 GLN A CA 1
ATOM 791 C C . GLN A 1 105 ? -11.111 -5.506 17.757 1.00 97.25 105 GLN A C 1
ATOM 793 O O . GLN A 1 105 ? -11.647 -6.607 17.805 1.00 97.25 105 GLN A O 1
ATOM 798 N N . GLN A 1 106 ? -11.212 -4.626 18.752 1.00 96.94 106 GLN A N 1
ATOM 799 C CA . GLN A 1 106 ? -11.961 -4.889 19.975 1.00 96.94 106 GLN A CA 1
ATOM 800 C C . GLN A 1 106 ? -13.458 -5.069 19.692 1.00 96.94 106 GLN A C 1
ATOM 802 O O . GLN A 1 106 ? -14.060 -6.007 20.204 1.00 96.94 106 GLN A O 1
ATOM 807 N N . TRP A 1 107 ? -14.060 -4.231 18.843 1.00 96.75 107 TRP A N 1
ATOM 808 C CA . TRP A 1 107 ? -15.477 -4.373 18.482 1.00 96.75 107 TRP A CA 1
ATOM 809 C C . TRP A 1 107 ? -15.752 -5.630 17.652 1.00 96.75 107 TRP A C 1
ATOM 811 O O . TRP A 1 107 ? -16.785 -6.266 17.838 1.00 96.75 107 TRP A O 1
ATOM 821 N N . LEU A 1 108 ? -14.828 -6.021 16.773 1.00 97.38 108 LEU A N 1
ATOM 822 C CA . LEU A 1 108 ? -14.910 -7.299 16.063 1.00 97.38 108 LEU A CA 1
ATOM 823 C C . LEU A 1 108 ? -14.802 -8.484 17.023 1.00 97.38 108 LEU A C 1
ATOM 825 O O . LEU A 1 108 ? -15.581 -9.428 16.917 1.00 97.38 108 LEU A O 1
ATOM 829 N N . LYS A 1 109 ? -13.899 -8.401 18.004 1.00 97.06 109 LYS A N 1
ATOM 830 C CA . LYS A 1 109 ? -13.728 -9.430 19.032 1.00 97.06 109 LYS A CA 1
ATOM 831 C C . LYS A 1 109 ? -14.969 -9.574 19.911 1.00 97.06 109 LYS A C 1
ATOM 833 O O . LYS A 1 109 ? -15.374 -10.695 20.200 1.00 97.06 109 LYS A O 1
ATOM 838 N N . GLU A 1 110 ? -15.598 -8.462 20.291 1.00 96.19 110 GLU A N 1
ATOM 839 C CA . GLU A 1 110 ? -16.901 -8.440 20.979 1.00 96.19 110 GLU A CA 1
ATOM 840 C C . GLU A 1 110 ? -18.000 -9.119 20.147 1.00 96.19 110 GLU A C 1
ATOM 842 O O . GLU A 1 110 ? -18.869 -9.784 20.703 1.00 96.19 110 GLU A O 1
ATOM 847 N N . ALA A 1 111 ? -17.928 -9.004 18.820 1.00 95.00 111 ALA A N 1
ATOM 848 C CA . ALA A 1 111 ? -18.813 -9.680 17.876 1.00 95.00 111 ALA A CA 1
ATOM 849 C C . ALA A 1 111 ? -18.361 -11.112 17.501 1.00 95.00 111 ALA A C 1
ATOM 851 O O . ALA A 1 111 ? -18.957 -11.732 16.621 1.00 95.00 111 ALA A O 1
ATOM 852 N N . GLY A 1 112 ? -17.330 -11.655 18.160 1.00 96.06 112 GLY A N 1
ATOM 853 C CA . GLY A 1 112 ? -16.876 -13.040 17.993 1.00 96.06 112 GLY A CA 1
ATOM 854 C C . GLY A 1 112 ? -15.845 -13.280 16.884 1.00 96.06 112 GLY A C 1
ATOM 855 O O . GLY A 1 112 ? -15.538 -14.435 16.596 1.00 96.06 112 GLY A O 1
ATOM 856 N N . VAL A 1 113 ? -15.287 -12.231 16.274 1.00 96.62 113 VAL A N 1
ATOM 857 C CA . VAL A 1 113 ? -14.261 -12.341 15.224 1.00 96.62 113 VAL A CA 1
ATOM 858 C C . VAL A 1 113 ? -12.913 -11.853 15.746 1.00 96.62 113 VAL A C 1
ATOM 860 O O . VAL A 1 113 ? -12.742 -10.674 16.054 1.00 96.62 113 VAL A O 1
ATOM 863 N N . ASP A 1 114 ? -11.930 -12.752 15.803 1.00 95.62 114 ASP A N 1
ATOM 864 C CA . ASP A 1 114 ? -10.537 -12.381 16.056 1.00 95.62 114 ASP A CA 1
ATOM 865 C C . ASP A 1 114 ? -9.824 -12.122 14.726 1.00 95.62 114 ASP A C 1
ATOM 867 O O . ASP A 1 114 ? -9.646 -13.030 13.913 1.00 95.62 114 ASP A O 1
ATOM 871 N N . TYR A 1 115 ? -9.460 -10.863 14.485 1.00 95.75 115 TYR A N 1
ATOM 872 C CA . TYR A 1 115 ? -8.855 -10.430 13.233 1.00 95.75 115 TYR A CA 1
ATOM 873 C C . TYR A 1 115 ? -7.519 -9.723 13.500 1.00 95.75 115 TYR A C 1
ATOM 875 O O . TYR A 1 115 ? -7.459 -8.814 14.339 1.00 95.75 115 TYR A O 1
ATOM 883 N N . PRO A 1 116 ? -6.427 -10.114 12.819 1.00 95.94 116 PRO A N 1
ATOM 884 C CA . PRO A 1 116 ? -5.093 -9.636 13.154 1.00 95.94 116 PRO A CA 1
ATOM 885 C C . PRO A 1 116 ? -4.853 -8.195 12.680 1.00 95.94 116 PRO A C 1
ATOM 887 O O . PRO A 1 116 ? -5.479 -7.705 11.737 1.00 95.94 116 PRO A O 1
ATOM 890 N N . LEU A 1 117 ? -3.904 -7.509 13.324 1.00 95.75 117 LEU A N 1
ATOM 891 C CA . LEU A 1 117 ? -3.482 -6.150 12.968 1.00 95.75 117 LEU A CA 1
ATOM 892 C C . LEU A 1 117 ? -2.141 -6.155 12.235 1.00 95.75 117 LEU A C 1
ATOM 894 O O . LEU A 1 117 ? -1.248 -6.936 12.557 1.00 95.75 117 LEU A O 1
ATOM 898 N N . ILE A 1 118 ? -1.956 -5.196 11.331 1.00 96.50 118 ILE A N 1
ATOM 899 C CA . ILE A 1 118 ? -0.622 -4.814 10.864 1.00 96.50 118 ILE A CA 1
ATOM 900 C C . ILE A 1 118 ? 0.077 -4.006 11.956 1.00 96.50 118 ILE A C 1
ATOM 902 O O . ILE A 1 118 ? -0.338 -2.887 12.289 1.00 96.50 118 ILE A O 1
ATOM 906 N N . VAL A 1 119 ? 1.180 -4.541 12.475 1.00 94.94 119 VAL A N 1
ATOM 907 C CA . VAL A 1 119 ? 2.020 -3.836 13.450 1.00 94.94 119 VAL A CA 1
ATOM 908 C C . VAL A 1 119 ? 2.617 -2.593 12.785 1.00 94.94 119 VAL A C 1
ATOM 910 O O . VAL A 1 119 ? 3.073 -2.630 11.649 1.00 94.94 119 VAL A O 1
ATOM 913 N N . GLY A 1 120 ? 2.537 -1.437 13.449 1.00 95.19 120 GLY A N 1
ATOM 914 C CA . GLY A 1 120 ? 2.981 -0.158 12.873 1.00 95.19 120 GLY A CA 1
ATOM 915 C C . GLY A 1 120 ? 2.105 0.390 11.731 1.00 95.19 120 GLY A C 1
ATOM 916 O O . GLY A 1 120 ? 2.348 1.505 11.258 1.00 95.19 120 GLY A O 1
ATOM 917 N N . GLY A 1 121 ? 1.053 -0.335 11.334 1.00 96.19 121 GLY A N 1
ATOM 918 C CA . GLY A 1 121 ? 0.033 0.083 10.373 1.00 96.19 121 GLY A CA 1
ATOM 919 C C . GLY A 1 121 ? 0.563 0.480 8.994 1.00 96.19 121 GLY A C 1
ATOM 920 O O . GLY A 1 121 ? 1.612 0.031 8.534 1.00 96.19 121 GLY A O 1
ATOM 921 N N . TYR A 1 122 ? -0.172 1.376 8.336 1.00 97.25 122 TYR A N 1
ATOM 922 C CA . TYR A 1 122 ? 0.100 1.824 6.973 1.00 97.25 122 TYR A CA 1
ATOM 923 C C . TYR A 1 122 ? 1.500 2.425 6.831 1.00 97.25 122 TYR A C 1
ATOM 925 O O . TYR A 1 122 ? 2.185 2.178 5.842 1.00 97.25 122 TYR A O 1
ATOM 933 N N . LYS A 1 123 ? 1.958 3.184 7.836 1.00 96.81 123 LYS A N 1
ATOM 934 C CA . LYS A 1 123 ? 3.300 3.777 7.836 1.00 96.81 123 LYS A CA 1
ATOM 935 C C . LYS A 1 123 ? 4.390 2.708 7.711 1.00 96.81 123 LYS A C 1
ATOM 937 O O . LYS A 1 123 ? 5.334 2.915 6.952 1.00 96.81 123 LYS A O 1
ATOM 942 N N . ALA A 1 124 ? 4.270 1.598 8.441 1.00 97.25 124 ALA A N 1
ATOM 943 C CA . ALA A 1 124 ? 5.252 0.518 8.396 1.00 97.25 124 ALA A CA 1
ATOM 944 C C . ALA A 1 124 ? 5.236 -0.202 7.040 1.00 97.25 124 ALA A C 1
ATOM 946 O O . ALA A 1 124 ? 6.293 -0.362 6.432 1.00 97.25 124 ALA A O 1
ATOM 947 N N . LEU A 1 125 ? 4.047 -0.522 6.514 1.00 97.00 125 LEU A N 1
ATOM 948 C CA . LEU A 1 125 ? 3.903 -1.101 5.173 1.00 97.00 125 LEU A CA 1
ATOM 949 C C . LEU A 1 125 ? 4.495 -0.195 4.092 1.00 97.00 125 LEU A C 1
ATOM 951 O O . LEU A 1 125 ? 5.249 -0.661 3.244 1.00 97.00 125 LEU A O 1
ATOM 955 N N . ARG A 1 126 ? 4.205 1.109 4.141 1.00 97.44 126 ARG A N 1
ATOM 956 C CA . ARG A 1 126 ? 4.739 2.070 3.169 1.00 97.44 126 ARG A CA 1
ATOM 957 C C . ARG A 1 126 ? 6.256 2.174 3.256 1.00 97.44 126 ARG A C 1
ATOM 959 O O . ARG A 1 126 ? 6.924 2.215 2.229 1.00 97.44 126 ARG A O 1
ATOM 966 N N . GLN A 1 127 ? 6.814 2.193 4.463 1.00 97.81 127 GLN A N 1
ATOM 967 C CA . GLN A 1 127 ? 8.264 2.210 4.630 1.00 97.81 127 GLN A CA 1
ATOM 968 C C . GLN A 1 127 ? 8.910 0.940 4.060 1.00 97.81 127 GLN A C 1
ATOM 970 O O . GLN A 1 127 ? 9.932 1.031 3.382 1.00 97.81 127 GLN A O 1
ATOM 975 N N . ALA A 1 128 ? 8.294 -0.223 4.285 1.00 97.50 128 ALA A N 1
ATOM 976 C CA . ALA A 1 128 ? 8.754 -1.487 3.722 1.00 97.50 128 ALA A CA 1
ATOM 977 C C . ALA A 1 128 ? 8.653 -1.512 2.187 1.00 97.50 128 ALA A C 1
ATOM 979 O O . ALA A 1 128 ? 9.564 -2.015 1.536 1.00 97.50 128 ALA A O 1
ATOM 980 N N . ALA A 1 129 ? 7.596 -0.934 1.608 1.00 97.88 129 ALA A N 1
ATOM 981 C CA . ALA A 1 129 ? 7.417 -0.798 0.162 1.00 97.88 129 ALA A CA 1
ATOM 982 C C . ALA A 1 129 ? 8.504 0.087 -0.479 1.00 97.88 129 ALA A C 1
ATOM 984 O O . ALA A 1 129 ? 9.089 -0.286 -1.498 1.00 97.88 129 ALA A O 1
ATOM 985 N N . ILE A 1 130 ? 8.828 1.222 0.150 1.00 97.94 130 ILE A N 1
ATOM 986 C CA . ILE A 1 130 ? 9.922 2.102 -0.294 1.00 97.94 130 ILE A CA 1
ATOM 987 C C . ILE A 1 130 ? 11.254 1.353 -0.261 1.00 97.94 130 ILE A C 1
ATOM 989 O O . ILE A 1 130 ? 11.934 1.273 -1.278 1.00 97.94 130 ILE A O 1
ATOM 993 N N . GLN A 1 131 ? 11.585 0.731 0.874 1.00 98.00 131 GLN A N 1
ATOM 994 C CA . GLN A 1 131 ? 12.832 -0.026 1.025 1.00 98.00 131 GLN A CA 1
ATOM 995 C C . GLN A 1 131 ? 12.926 -1.186 0.031 1.00 98.00 131 GLN A C 1
ATOM 997 O O . GLN A 1 131 ? 13.971 -1.408 -0.570 1.00 98.00 131 GLN A O 1
ATOM 1002 N N . ALA A 1 132 ? 11.829 -1.916 -0.177 1.00 97.44 132 ALA A N 1
ATOM 1003 C CA . ALA A 1 132 ? 11.784 -2.985 -1.166 1.00 97.44 132 ALA A CA 1
ATOM 1004 C C . ALA A 1 132 ? 12.040 -2.458 -2.581 1.00 97.44 132 ALA A C 1
ATOM 1006 O O . ALA A 1 132 ? 12.754 -3.102 -3.345 1.00 97.44 132 ALA A O 1
ATOM 1007 N N . THR A 1 133 ? 11.498 -1.287 -2.922 1.00 97.88 133 THR A N 1
ATOM 1008 C CA . THR A 1 133 ? 11.770 -0.644 -4.211 1.00 97.88 133 THR A CA 1
ATOM 1009 C C . THR A 1 133 ? 13.249 -0.298 -4.332 1.00 97.88 133 THR A C 1
ATOM 1011 O O . THR A 1 133 ? 13.878 -0.734 -5.292 1.00 97.88 133 THR A O 1
ATOM 1014 N N . ASP A 1 134 ? 13.820 0.401 -3.349 1.00 97.44 134 ASP A N 1
ATOM 1015 C CA . ASP A 1 134 ? 15.227 0.826 -3.362 1.00 97.44 134 ASP A CA 1
ATOM 1016 C C . ASP A 1 134 ? 16.208 -0.348 -3.508 1.00 97.44 134 ASP A C 1
ATOM 1018 O O . ASP A 1 134 ? 17.189 -0.242 -4.254 1.00 97.44 134 ASP A O 1
ATOM 1022 N N . ASP A 1 135 ? 15.907 -1.480 -2.866 1.00 97.12 135 ASP A N 1
ATOM 1023 C CA . ASP A 1 135 ? 16.692 -2.712 -2.968 1.00 97.12 135 ASP A CA 1
ATOM 1024 C C . ASP A 1 135 ? 16.520 -3.393 -4.333 1.00 97.12 135 ASP A C 1
ATOM 1026 O O . ASP A 1 135 ? 17.493 -3.771 -4.992 1.00 97.12 135 ASP A O 1
ATOM 1030 N N . LEU A 1 136 ? 15.274 -3.588 -4.778 1.00 97.25 136 LEU A N 1
ATOM 1031 C CA . LEU A 1 136 ? 14.978 -4.409 -5.955 1.00 97.25 136 LEU A CA 1
ATOM 1032 C C . LEU A 1 136 ? 15.380 -3.726 -7.260 1.00 97.25 136 LEU A C 1
ATOM 1034 O O . LEU A 1 136 ? 15.738 -4.422 -8.213 1.00 97.25 136 LEU A O 1
ATOM 1038 N N . VAL A 1 137 ? 15.393 -2.392 -7.316 1.00 95.94 137 VAL A N 1
ATOM 1039 C CA . VAL A 1 137 ? 15.856 -1.648 -8.503 1.00 95.94 137 VAL A CA 1
ATOM 1040 C C . VAL A 1 137 ? 17.375 -1.717 -8.705 1.00 95.94 137 VAL A C 1
ATOM 1042 O O . VAL A 1 137 ? 17.867 -1.355 -9.776 1.00 95.94 137 VAL A O 1
ATOM 1045 N N . GLN A 1 138 ? 18.136 -2.226 -7.726 1.00 95.50 138 GLN A N 1
ATOM 1046 C CA . GLN A 1 138 ? 19.570 -2.497 -7.901 1.00 95.50 138 GLN A CA 1
ATOM 1047 C C . GLN A 1 138 ? 19.840 -3.666 -8.850 1.00 95.50 138 GLN A C 1
ATOM 1049 O O . GLN A 1 138 ? 20.941 -3.774 -9.395 1.00 95.50 138 GLN A O 1
ATOM 1054 N N . ARG A 1 139 ? 18.845 -4.521 -9.105 1.00 95.12 139 ARG A N 1
ATOM 1055 C CA . ARG A 1 139 ? 18.947 -5.574 -10.121 1.00 95.12 139 ARG A CA 1
ATOM 1056 C C . ARG A 1 139 ? 19.206 -4.969 -11.511 1.00 95.12 139 ARG A C 1
ATOM 1058 O O . ARG A 1 139 ? 18.924 -3.787 -11.732 1.00 95.12 139 ARG A O 1
ATOM 1065 N N . PRO A 1 140 ? 19.772 -5.732 -12.460 1.00 94.75 140 PRO A N 1
ATOM 1066 C CA . PRO A 1 140 ? 19.912 -5.273 -13.835 1.00 94.75 140 PRO A CA 1
ATOM 1067 C C . PRO A 1 140 ? 18.562 -4.846 -14.420 1.00 94.75 140 PRO A C 1
ATOM 1069 O O . PRO A 1 140 ? 17.562 -5.544 -14.260 1.00 94.75 140 PRO A O 1
ATOM 1072 N N . ILE A 1 141 ? 18.539 -3.708 -15.111 1.00 95.31 141 ILE A N 1
ATOM 1073 C CA . ILE A 1 141 ? 17.356 -3.191 -15.803 1.00 95.31 141 ILE A CA 1
ATOM 1074 C C . ILE A 1 141 ? 17.679 -3.110 -17.296 1.00 95.31 141 ILE A C 1
ATOM 1076 O O . ILE A 1 141 ? 18.766 -2.682 -17.677 1.00 95.31 141 ILE A O 1
ATOM 1080 N N . VAL A 1 142 ? 16.735 -3.503 -18.146 1.00 93.06 142 VAL A N 1
ATOM 1081 C CA . VAL A 1 142 ? 16.785 -3.280 -19.594 1.00 93.06 142 VAL A CA 1
ATOM 1082 C C . VAL A 1 142 ? 15.629 -2.372 -19.978 1.00 93.06 142 VAL A C 1
ATOM 1084 O O . VAL A 1 142 ? 14.469 -2.678 -19.705 1.00 93.06 142 VAL A O 1
ATOM 1087 N N . LEU A 1 143 ? 15.946 -1.253 -20.621 1.00 92.50 143 LEU A N 1
ATOM 1088 C CA . LEU A 1 143 ? 14.947 -0.315 -21.114 1.00 92.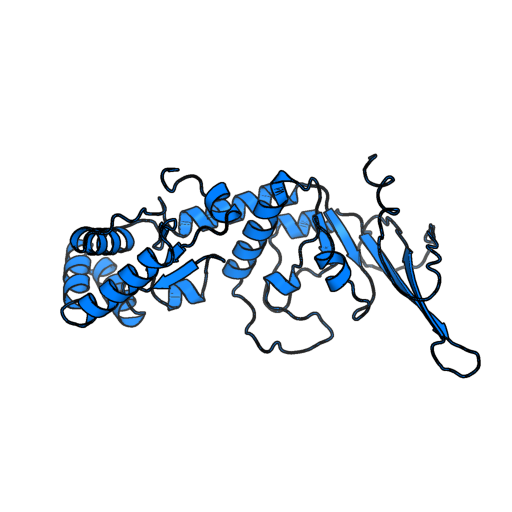50 143 LEU A CA 1
ATOM 1089 C C . LEU A 1 143 ? 14.530 -0.679 -22.533 1.00 92.50 143 LEU A C 1
ATOM 1091 O O . LEU A 1 143 ? 15.377 -0.971 -23.377 1.00 92.50 143 LEU A O 1
ATOM 1095 N N . ILE A 1 144 ? 13.235 -0.612 -22.813 1.00 89.00 144 ILE A N 1
ATOM 1096 C CA . ILE A 1 144 ? 12.663 -0.774 -24.146 1.00 89.00 144 ILE A CA 1
ATOM 1097 C C . ILE A 1 144 ? 12.255 0.604 -24.668 1.00 89.00 144 ILE A C 1
ATOM 1099 O O . ILE A 1 144 ? 11.255 1.185 -24.247 1.00 89.00 144 ILE A O 1
ATOM 1103 N N . GLY A 1 145 ? 13.037 1.127 -25.608 1.00 84.81 145 GLY A N 1
ATOM 1104 C CA . GLY A 1 145 ? 12.740 2.350 -26.350 1.00 84.81 145 GLY A CA 1
ATOM 1105 C C . GLY A 1 145 ? 12.089 2.063 -27.699 1.00 84.81 145 GLY A C 1
ATOM 1106 O O . GLY A 1 145 ? 12.042 0.928 -28.159 1.00 84.81 145 GLY A O 1
ATOM 1107 N N . GLY A 1 146 ? 11.597 3.100 -28.373 1.00 79.94 146 GLY A N 1
ATOM 1108 C CA . GLY A 1 146 ? 10.971 2.992 -29.697 1.00 79.94 146 GLY A CA 1
ATOM 1109 C C . GLY A 1 146 ? 9.843 4.005 -29.875 1.00 79.94 146 GLY A C 1
ATOM 1110 O O . GLY A 1 146 ? 9.411 4.625 -28.901 1.00 79.94 146 GLY A O 1
ATOM 1111 N N . CYS A 1 147 ? 9.354 4.182 -31.105 1.00 73.50 147 CYS A N 1
ATOM 1112 C CA . CYS A 1 147 ? 8.268 5.131 -31.379 1.00 73.50 147 CYS A CA 1
ATOM 1113 C C . CYS A 1 147 ? 6.993 4.777 -30.590 1.00 73.50 147 CYS A C 1
ATOM 1115 O O . CYS A 1 147 ? 6.754 3.612 -30.243 1.00 73.50 147 CYS A O 1
ATOM 1117 N N . THR A 1 148 ? 6.177 5.784 -30.278 1.00 70.25 148 THR A N 1
ATOM 1118 C CA . THR A 1 148 ? 4.859 5.570 -29.665 1.00 70.25 148 THR A CA 1
ATOM 1119 C C . THR A 1 148 ? 3.955 4.786 -30.617 1.00 70.25 148 THR A C 1
ATOM 1121 O O . THR A 1 148 ? 4.091 4.897 -31.832 1.00 70.25 148 THR A O 1
ATOM 1124 N N . GLY A 1 149 ? 3.068 3.946 -30.077 1.00 66.00 149 GLY A N 1
ATOM 1125 C CA . GLY A 1 149 ? 2.163 3.113 -30.881 1.00 66.00 149 GLY A CA 1
ATOM 1126 C C . GLY A 1 149 ? 2.770 1.812 -31.426 1.00 66.00 149 GLY A C 1
ATOM 1127 O O . GLY A 1 149 ? 2.060 1.040 -32.056 1.00 66.00 149 GLY A O 1
ATOM 1128 N N . ASN A 1 150 ? 4.042 1.507 -31.139 1.00 69.69 150 ASN A N 1
ATOM 1129 C CA . ASN A 1 150 ? 4.710 0.281 -31.607 1.00 69.69 150 ASN A CA 1
ATOM 1130 C C . ASN A 1 150 ? 4.534 -0.952 -30.688 1.00 69.69 150 ASN A C 1
ATOM 1132 O O . ASN A 1 150 ? 5.315 -1.900 -30.775 1.00 69.69 150 ASN A O 1
ATOM 1136 N N . GLY A 1 151 ? 3.561 -0.943 -29.771 1.00 74.69 151 GLY A N 1
ATOM 1137 C CA . GLY A 1 151 ? 3.275 -2.089 -28.894 1.00 74.69 151 GLY A CA 1
ATOM 1138 C C . GLY A 1 151 ? 4.325 -2.377 -27.808 1.00 74.69 151 GLY A C 1
ATOM 1139 O O . GLY A 1 151 ? 4.412 -3.510 -27.342 1.00 74.69 151 GLY A O 1
ATOM 1140 N N . LYS A 1 152 ? 5.121 -1.377 -27.392 1.00 82.19 152 LYS A N 1
ATOM 1141 C CA . LYS A 1 152 ? 6.140 -1.524 -26.329 1.00 82.19 152 LYS A CA 1
ATOM 1142 C C . LYS A 1 152 ? 5.532 -2.016 -25.012 1.00 82.19 152 LYS A C 1
ATOM 1144 O O . LYS A 1 152 ? 6.034 -2.980 -24.443 1.00 82.19 152 LYS A O 1
ATOM 1149 N N . THR A 1 153 ? 4.404 -1.437 -24.615 1.00 82.38 153 THR A N 1
ATOM 1150 C CA . THR A 1 153 ? 3.652 -1.833 -23.417 1.00 82.38 153 THR A CA 1
ATOM 1151 C C . THR A 1 153 ? 3.222 -3.285 -23.479 1.00 82.38 153 THR A C 1
ATOM 1153 O O . THR A 1 153 ? 3.449 -4.036 -22.541 1.00 82.38 153 THR A O 1
ATOM 1156 N N . GLN A 1 154 ? 2.710 -3.742 -24.626 1.00 83.81 154 GLN A N 1
ATOM 1157 C CA . GLN A 1 154 ? 2.337 -5.145 -24.799 1.00 83.81 154 GLN A CA 1
ATOM 1158 C C . GLN A 1 154 ? 3.551 -6.077 -24.687 1.00 83.81 154 GLN A C 1
ATOM 1160 O O . GLN A 1 154 ? 3.447 -7.143 -24.081 1.00 83.81 154 GLN A O 1
ATOM 1165 N N . LEU A 1 155 ? 4.710 -5.672 -25.219 1.00 85.19 155 LEU A N 1
ATOM 1166 C CA . LEU A 1 155 ? 5.950 -6.424 -25.054 1.00 85.19 155 LEU A CA 1
ATOM 1167 C C . LEU A 1 155 ? 6.363 -6.497 -23.581 1.00 85.19 155 LEU A C 1
ATOM 1169 O O . LEU A 1 155 ? 6.629 -7.595 -23.104 1.00 85.19 155 LEU A O 1
ATOM 1173 N N . VAL A 1 156 ? 6.396 -5.374 -22.858 1.00 89.19 156 VAL A N 1
ATOM 1174 C CA . VAL A 1 156 ? 6.747 -5.350 -21.428 1.00 89.19 156 VAL A CA 1
ATOM 1175 C C . VAL A 1 156 ? 5.772 -6.213 -20.624 1.00 89.19 156 VAL A C 1
ATOM 1177 O O . VAL A 1 156 ? 6.212 -7.100 -19.897 1.00 89.19 156 VAL A O 1
ATOM 1180 N N . CYS A 1 157 ? 4.463 -6.057 -20.823 1.00 87.94 157 CYS A N 1
ATOM 1181 C CA . CYS A 1 157 ? 3.437 -6.827 -20.114 1.00 87.94 157 CYS A CA 1
ATOM 1182 C C . CYS A 1 157 ? 3.466 -8.329 -20.425 1.00 87.94 157 CYS A C 1
ATOM 1184 O O . CYS A 1 157 ? 3.107 -9.133 -19.569 1.00 87.94 157 CYS A O 1
ATOM 1186 N N . SER A 1 158 ? 3.904 -8.731 -21.624 1.00 89.06 158 SER A N 1
ATOM 1187 C CA . SER A 1 158 ? 4.013 -10.151 -21.993 1.00 89.06 158 SER A CA 1
ATOM 1188 C C . SER A 1 158 ? 5.139 -10.894 -21.267 1.00 89.06 158 SER A C 1
ATOM 1190 O O . SER A 1 158 ? 5.224 -12.121 -21.348 1.00 89.06 158 SER A O 1
ATOM 1192 N N . ARG A 1 159 ? 6.032 -10.170 -20.582 1.00 90.12 159 ARG A N 1
ATOM 1193 C CA . ARG A 1 159 ? 7.236 -10.736 -19.978 1.00 90.12 159 ARG A CA 1
ATOM 1194 C C . ARG A 1 159 ? 7.078 -10.966 -18.473 1.00 90.12 159 ARG A C 1
ATOM 1196 O O . ARG A 1 159 ? 6.609 -10.070 -17.771 1.00 90.12 159 ARG A O 1
ATOM 1203 N N . PRO A 1 160 ? 7.594 -12.089 -17.941 1.00 92.31 160 PRO A N 1
ATOM 1204 C CA . PRO A 1 160 ? 7.651 -12.318 -16.496 1.00 92.31 160 PRO A CA 1
ATOM 1205 C C . PRO A 1 160 ? 8.457 -11.252 -15.735 1.00 92.31 160 PRO A C 1
ATOM 1207 O O . PRO A 1 160 ? 8.086 -10.872 -14.628 1.00 92.31 160 PRO A O 1
ATOM 1210 N N . ASP A 1 161 ? 9.528 -10.740 -16.350 1.00 92.81 161 ASP A N 1
ATOM 1211 C CA . ASP A 1 161 ? 10.426 -9.709 -15.806 1.00 92.81 161 ASP A CA 1
ATOM 1212 C C . ASP A 1 161 ? 10.012 -8.268 -16.164 1.00 92.81 161 ASP A C 1
ATOM 1214 O O . ASP A 1 161 ? 10.707 -7.317 -15.805 1.00 92.81 161 ASP A O 1
ATOM 1218 N N . GLY A 1 162 ? 8.893 -8.080 -16.871 1.00 94.69 162 GLY A N 1
ATOM 1219 C CA . GLY A 1 162 ? 8.426 -6.760 -17.287 1.00 94.69 162 GLY A CA 1
ATOM 1220 C C . GLY A 1 162 ? 7.662 -6.021 -16.190 1.00 94.69 162 GLY A C 1
ATOM 1221 O O . GLY A 1 162 ? 6.819 -6.622 -15.526 1.00 94.69 162 GLY A O 1
ATOM 1222 N N . ILE A 1 163 ? 7.907 -4.721 -16.006 1.00 95.56 163 ILE A N 1
ATOM 1223 C CA . ILE A 1 163 ? 7.118 -3.860 -15.108 1.00 95.56 163 ILE A CA 1
ATOM 1224 C C . ILE A 1 163 ? 6.479 -2.738 -15.929 1.00 95.56 163 ILE A C 1
ATOM 1226 O O . ILE A 1 163 ? 7.170 -1.888 -16.488 1.00 95.56 163 ILE A O 1
ATOM 1230 N N . ASP A 1 164 ? 5.149 -2.747 -15.986 1.00 92.75 164 ASP A N 1
ATOM 1231 C CA . ASP A 1 164 ? 4.338 -1.751 -16.688 1.00 92.75 164 ASP A CA 1
ATOM 1232 C C . ASP A 1 164 ? 4.146 -0.502 -15.820 1.00 92.75 164 ASP A C 1
ATOM 1234 O O . ASP A 1 164 ? 3.218 -0.416 -15.018 1.00 92.75 164 ASP A O 1
ATOM 1238 N N . LEU A 1 165 ? 5.068 0.455 -15.932 1.00 92.12 165 LEU A N 1
ATOM 1239 C CA . LEU A 1 165 ? 5.040 1.664 -15.108 1.00 92.12 165 LEU A CA 1
ATOM 1240 C C . LEU A 1 165 ? 3.818 2.549 -15.402 1.00 92.12 165 LEU A C 1
ATOM 1242 O O . LEU A 1 165 ? 3.268 3.139 -14.473 1.00 92.12 165 LEU A O 1
ATOM 1246 N N . GLU A 1 166 ? 3.372 2.625 -16.659 1.00 88.94 166 GLU A N 1
ATOM 1247 C CA . GLU A 1 166 ? 2.185 3.404 -17.028 1.00 88.94 166 GLU A CA 1
ATOM 1248 C C . GLU A 1 166 ? 0.914 2.767 -16.471 1.00 88.94 166 GLU A C 1
ATOM 1250 O O . GLU A 1 166 ? 0.097 3.453 -15.848 1.00 88.94 166 GLU A O 1
ATOM 1255 N N . GLY A 1 167 ? 0.788 1.445 -16.613 1.00 89.44 167 GLY A N 1
ATOM 1256 C CA . GLY A 1 167 ? -0.313 0.680 -16.039 1.00 89.44 167 GLY A CA 1
ATOM 1257 C C . GLY A 1 167 ? -0.384 0.822 -14.522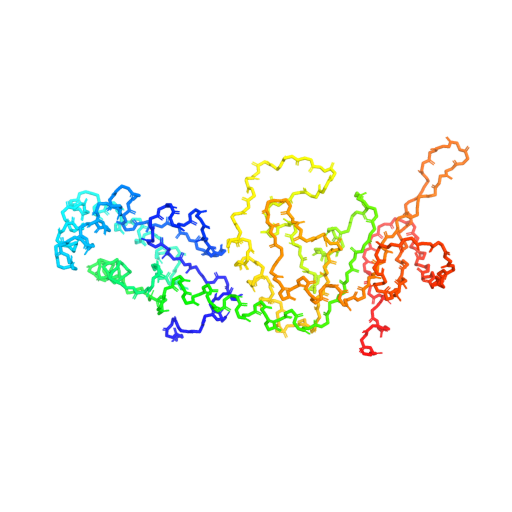 1.00 89.44 167 GLY A C 1
ATOM 1258 O O . GLY A 1 167 ? -1.460 1.064 -13.982 1.00 89.44 167 GLY A O 1
ATOM 1259 N N . LEU A 1 168 ? 0.755 0.773 -13.823 1.00 92.38 168 LEU A N 1
ATOM 1260 C CA . LEU A 1 168 ? 0.806 0.981 -12.368 1.00 92.38 168 LEU A CA 1
ATOM 1261 C C . LEU A 1 168 ? 0.431 2.408 -11.947 1.00 92.38 168 LEU A C 1
ATOM 1263 O O . LEU A 1 168 ? -0.059 2.605 -10.837 1.00 92.38 168 LEU A O 1
ATOM 1267 N N . ALA A 1 169 ? 0.652 3.400 -12.809 1.00 89.81 169 ALA A N 1
ATOM 1268 C CA . ALA A 1 169 ? 0.267 4.787 -12.565 1.00 89.81 169 ALA A CA 1
ATOM 1269 C C . ALA A 1 169 ? -1.206 5.075 -12.908 1.00 89.81 169 ALA A C 1
ATOM 1271 O O . ALA A 1 169 ? -1.694 6.153 -12.579 1.00 89.81 169 ALA A O 1
ATOM 1272 N N . HIS A 1 170 ? -1.921 4.149 -13.563 1.00 87.75 170 HIS A N 1
ATOM 1273 C CA . HIS A 1 170 ? -3.176 4.441 -14.276 1.00 87.75 170 HIS A CA 1
ATOM 1274 C C . HIS A 1 170 ? -3.007 5.579 -15.301 1.00 87.75 170 HIS A C 1
ATOM 1276 O O . HIS A 1 170 ? -3.877 6.431 -15.483 1.00 87.75 170 HIS A O 1
ATOM 1282 N N . HIS A 1 171 ? -1.862 5.592 -15.980 1.00 82.94 171 HIS A N 1
ATOM 1283 C CA . HIS A 1 171 ? -1.548 6.523 -17.054 1.00 82.94 171 HIS A CA 1
ATOM 1284 C C . HIS A 1 171 ? -1.701 5.828 -18.412 1.00 82.94 171 HIS A C 1
ATOM 1286 O O . HIS A 1 171 ? -1.485 4.623 -18.537 1.00 82.94 171 HIS A O 1
ATOM 1292 N N . ARG A 1 172 ? -2.058 6.584 -19.453 1.00 69.00 172 ARG A N 1
ATOM 1293 C CA . ARG A 1 172 ? -1.886 6.152 -20.845 1.00 69.00 172 ARG A CA 1
ATOM 1294 C C . ARG A 1 172 ? -0.875 7.069 -21.509 1.00 69.00 172 ARG A C 1
ATOM 1296 O O . ARG A 1 172 ? -1.002 8.285 -21.407 1.00 69.00 172 ARG A O 1
ATOM 1303 N N . GLY A 1 173 ? 0.127 6.471 -22.146 1.00 62.53 173 GLY A N 1
ATOM 1304 C CA . GLY A 1 173 ? 1.302 7.181 -22.621 1.00 62.53 173 GLY A CA 1
ATOM 1305 C C . GLY A 1 173 ? 1.073 8.339 -23.569 1.00 62.53 173 GLY A C 1
ATOM 1306 O O . GLY A 1 173 ? 0.006 8.529 -24.147 1.00 62.53 173 GLY A O 1
ATOM 1307 N N . SER A 1 174 ? 2.159 9.092 -23.742 1.00 54.34 174 SER A N 1
ATOM 1308 C CA . SER A 1 174 ? 2.277 10.440 -24.329 1.00 54.34 174 SER A CA 1
ATOM 1309 C C . SER A 1 174 ? 1.479 10.783 -25.601 1.00 54.34 174 SER A C 1
ATOM 1311 O O . SER A 1 174 ? 1.403 11.958 -25.952 1.00 54.34 174 SER A O 1
ATOM 1313 N N . SER A 1 175 ? 0.913 9.814 -26.324 1.00 53.97 175 SER A N 1
ATOM 1314 C CA . SER A 1 175 ? 0.161 10.031 -27.571 1.00 53.97 175 SER A CA 1
ATOM 1315 C C . SER A 1 175 ? -1.341 9.753 -27.481 1.00 53.97 175 SER A C 1
ATOM 1317 O O . SER A 1 175 ? -2.061 10.087 -28.418 1.00 53.97 175 SER A O 1
ATOM 1319 N N . PHE A 1 176 ? -1.835 9.172 -26.388 1.00 53.50 176 PHE A N 1
ATOM 1320 C CA . PHE A 1 176 ? -3.256 8.873 -26.210 1.00 53.50 176 PHE A CA 1
ATOM 1321 C C . PHE A 1 176 ? -3.725 9.565 -24.927 1.00 53.50 176 PHE A C 1
ATOM 1323 O O . PHE A 1 176 ? -3.235 9.236 -23.859 1.00 53.50 176 PHE A O 1
ATOM 1330 N N . GLY A 1 177 ? -4.601 10.571 -25.055 1.00 53.56 177 GLY A N 1
ATOM 1331 C CA . GLY A 1 177 ? -4.996 11.507 -23.987 1.00 53.56 177 GLY A CA 1
ATOM 1332 C C . GLY A 1 177 ? -5.706 10.906 -22.756 1.00 53.56 177 GLY A C 1
ATOM 1333 O O . GLY A 1 177 ? -5.539 9.736 -22.432 1.00 53.56 177 GLY A O 1
ATOM 1334 N N . ARG A 1 178 ? -6.496 11.738 -22.045 1.00 51.25 178 ARG A N 1
ATOM 1335 C CA . ARG A 1 178 ? -7.080 11.441 -20.712 1.00 51.25 178 ARG A CA 1
ATOM 1336 C C . ARG A 1 178 ? -7.657 10.021 -20.605 1.00 51.25 178 ARG A C 1
ATOM 1338 O O . ARG A 1 178 ? -8.506 9.618 -21.398 1.00 51.25 178 ARG A O 1
ATOM 1345 N N . THR A 1 179 ? -7.216 9.299 -19.580 1.00 56.31 179 THR A N 1
ATOM 1346 C CA . THR A 1 179 ? -7.764 8.011 -19.149 1.00 56.31 179 THR A CA 1
ATOM 1347 C C . THR A 1 179 ? -9.200 8.154 -18.636 1.00 56.31 179 THR A C 1
ATOM 1349 O O . THR A 1 179 ? -9.589 9.198 -18.122 1.00 56.31 179 THR A O 1
ATOM 1352 N N . LEU A 1 180 ? -9.992 7.080 -18.764 1.00 63.50 180 LEU A N 1
ATOM 1353 C CA . LEU A 1 180 ? -11.330 6.969 -18.153 1.00 63.50 180 LEU A CA 1
ATOM 1354 C C . LEU A 1 180 ? -11.269 6.875 -16.619 1.00 63.50 180 LEU A C 1
ATOM 1356 O O . LEU A 1 180 ? -12.268 7.113 -15.950 1.00 63.50 180 LEU A O 1
ATOM 1360 N N . GLN A 1 181 ? -10.110 6.490 -16.082 1.00 69.56 181 GLN A N 1
ATOM 1361 C CA . GLN A 1 181 ? -9.824 6.410 -14.656 1.00 69.56 181 GLN A CA 1
ATOM 1362 C C . GLN A 1 181 ? -8.807 7.481 -14.281 1.00 69.56 181 GLN A C 1
ATOM 1364 O O . GLN A 1 181 ? -7.869 7.745 -15.042 1.00 69.56 181 GLN A O 1
ATOM 1369 N N . ASP A 1 182 ? -8.995 8.072 -13.105 1.00 83.38 182 ASP A N 1
ATOM 1370 C CA . ASP A 1 182 ? -8.055 9.043 -12.569 1.00 83.38 182 ASP A CA 1
ATOM 1371 C C . ASP A 1 182 ? -6.699 8.387 -12.303 1.00 83.38 182 ASP A C 1
ATOM 1373 O O . ASP A 1 182 ? -6.601 7.237 -11.862 1.00 83.38 182 ASP A O 1
ATOM 1377 N N . GLN A 1 183 ? -5.648 9.148 -12.601 1.00 88.69 183 GLN A N 1
ATOM 1378 C CA . GLN A 1 183 ? -4.277 8.744 -12.342 1.00 88.69 183 GLN A CA 1
ATOM 1379 C C . GLN A 1 183 ? -4.067 8.555 -10.836 1.00 88.69 183 GLN A C 1
ATOM 1381 O O . GLN A 1 183 ? -4.573 9.337 -10.025 1.00 88.69 183 GLN A O 1
ATOM 1386 N N . HIS A 1 184 ? -3.291 7.541 -10.451 1.00 92.19 184 HIS A N 1
ATOM 1387 C CA . HIS A 1 184 ? -3.023 7.294 -9.038 1.00 92.19 184 HIS A CA 1
ATOM 1388 C C . HIS A 1 184 ? -2.274 8.463 -8.383 1.00 92.19 184 HIS A C 1
ATOM 1390 O O . HIS A 1 184 ? -1.341 9.025 -8.97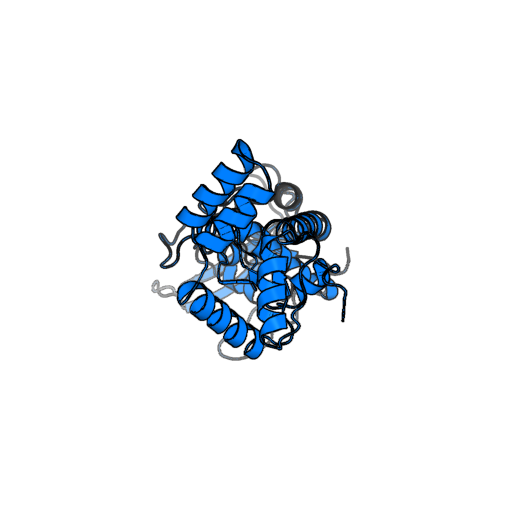1 1.00 92.19 184 HIS A O 1
ATOM 1396 N N . PRO A 1 185 ? -2.589 8.789 -7.116 1.00 94.69 185 PRO A N 1
ATOM 1397 C CA . PRO A 1 185 ? -1.718 9.623 -6.304 1.00 94.69 185 PRO A CA 1
ATOM 1398 C C . PRO A 1 185 ? -0.306 9.039 -6.256 1.00 94.69 185 PRO A C 1
ATOM 1400 O O . PRO A 1 185 ? -0.127 7.819 -6.254 1.00 94.69 185 PRO A O 1
ATOM 1403 N N . GLN A 1 186 ? 0.697 9.910 -6.130 1.00 95.81 186 GLN A N 1
ATOM 1404 C CA . GLN A 1 186 ? 2.114 9.527 -6.131 1.00 95.81 186 GLN A CA 1
ATOM 1405 C C . GLN A 1 186 ? 2.423 8.336 -5.219 1.00 95.81 186 GLN A C 1
ATOM 1407 O O . GLN A 1 186 ? 3.031 7.361 -5.646 1.00 95.81 186 GLN A O 1
ATOM 1412 N N . ALA A 1 187 ? 1.972 8.390 -3.968 1.00 96.62 187 ALA A N 1
ATOM 1413 C CA . ALA A 1 187 ? 2.282 7.344 -3.009 1.00 96.62 187 ALA A CA 1
ATOM 1414 C C . ALA A 1 187 ? 1.560 6.017 -3.311 1.00 96.62 187 ALA A C 1
ATOM 1416 O O . ALA A 1 187 ? 2.091 4.960 -2.992 1.00 96.62 187 ALA A O 1
ATOM 1417 N N . THR A 1 188 ? 0.376 6.055 -3.930 1.00 96.75 188 THR A N 1
ATOM 1418 C CA . THR A 1 188 ? -0.326 4.843 -4.377 1.00 96.75 188 THR A CA 1
ATOM 1419 C C . THR A 1 188 ? 0.422 4.206 -5.547 1.00 96.75 188 THR A C 1
ATOM 1421 O O . THR A 1 188 ? 0.711 3.013 -5.491 1.00 96.75 188 THR A O 1
ATOM 1424 N N . PHE A 1 189 ? 0.845 4.997 -6.540 1.00 96.62 189 PHE A N 1
ATOM 1425 C CA . PHE A 1 189 ? 1.711 4.525 -7.629 1.00 96.62 189 PHE A CA 1
ATOM 1426 C C . PHE A 1 189 ? 2.985 3.843 -7.095 1.00 96.62 189 PHE A C 1
ATOM 1428 O O . PHE A 1 189 ? 3.298 2.719 -7.486 1.00 96.62 189 PHE A O 1
ATOM 1435 N N . GLU A 1 190 ? 3.683 4.478 -6.149 1.00 97.56 190 GLU A N 1
ATOM 1436 C CA . GLU A 1 190 ? 4.882 3.910 -5.515 1.00 97.56 190 GLU A CA 1
ATOM 1437 C C . GLU A 1 190 ? 4.597 2.575 -4.812 1.00 97.56 190 GLU A C 1
ATOM 1439 O O . GLU A 1 190 ? 5.377 1.630 -4.939 1.00 97.56 190 GLU A O 1
ATOM 1444 N N . ASN A 1 191 ? 3.466 2.460 -4.107 1.00 97.88 191 ASN A N 1
ATOM 1445 C CA . ASN A 1 191 ? 3.072 1.209 -3.460 1.00 97.88 191 ASN A CA 1
ATOM 1446 C C . ASN A 1 191 ? 2.775 0.105 -4.490 1.00 97.88 191 ASN A C 1
ATOM 1448 O O . ASN A 1 191 ? 3.185 -1.040 -4.300 1.00 97.88 191 ASN A O 1
ATOM 1452 N N . HIS A 1 192 ? 2.092 0.439 -5.589 1.00 97.44 192 HIS A N 1
ATOM 1453 C CA . HIS A 1 192 ? 1.833 -0.487 -6.695 1.00 97.44 192 HIS A CA 1
ATOM 1454 C C . HIS A 1 192 ? 3.137 -0.966 -7.350 1.00 97.44 192 HIS A C 1
ATOM 1456 O O . HIS A 1 192 ? 3.292 -2.164 -7.602 1.00 97.44 192 HIS A O 1
ATOM 1462 N N . LEU A 1 193 ? 4.098 -0.063 -7.563 1.00 97.44 193 LEU A N 1
ATOM 1463 C CA . LEU A 1 193 ? 5.433 -0.397 -8.059 1.00 97.44 193 LEU A CA 1
ATOM 1464 C C . LEU A 1 193 ? 6.160 -1.369 -7.126 1.00 97.44 193 LEU A C 1
ATOM 1466 O O . LEU A 1 193 ? 6.619 -2.418 -7.581 1.00 97.44 193 LEU A O 1
ATOM 1470 N N . ALA A 1 194 ? 6.214 -1.062 -5.831 1.00 98.00 194 ALA A N 1
ATOM 1471 C CA . ALA A 1 194 ? 6.868 -1.913 -4.842 1.00 98.00 194 ALA A CA 1
ATOM 1472 C C . ALA A 1 194 ? 6.276 -3.330 -4.814 1.00 98.00 194 ALA A C 1
ATOM 1474 O O . ALA A 1 194 ? 7.013 -4.314 -4.843 1.00 98.00 194 ALA A O 1
ATOM 1475 N N . VAL A 1 195 ? 4.943 -3.439 -4.800 1.00 97.81 195 VAL A N 1
ATOM 1476 C CA . VAL A 1 195 ? 4.231 -4.727 -4.799 1.00 97.81 195 VAL A CA 1
ATOM 1477 C C . VAL A 1 195 ? 4.491 -5.507 -6.090 1.00 97.81 195 VAL A C 1
ATOM 1479 O O . VAL A 1 195 ? 4.744 -6.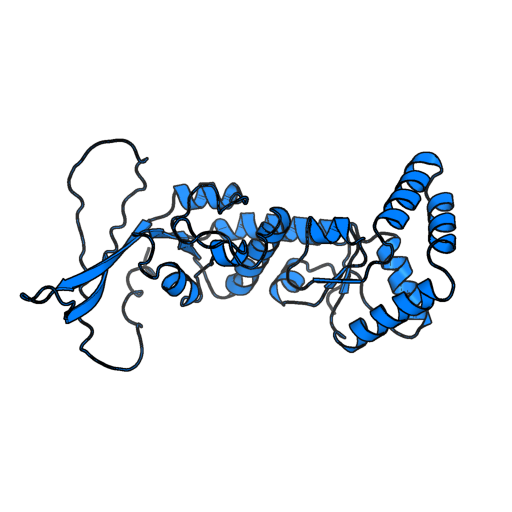710 -6.035 1.00 97.81 195 VAL A O 1
ATOM 1482 N N . SER A 1 196 ? 4.485 -4.838 -7.247 1.00 97.12 196 SER A N 1
ATOM 1483 C CA . SER A 1 196 ? 4.786 -5.467 -8.541 1.00 97.12 196 SER A CA 1
ATOM 1484 C C . SER A 1 196 ? 6.204 -6.048 -8.580 1.00 97.12 196 SER A C 1
ATOM 1486 O O . SER A 1 196 ? 6.397 -7.188 -9.010 1.00 97.12 196 SER A O 1
ATOM 1488 N N . LEU A 1 197 ? 7.187 -5.302 -8.062 1.00 97.44 197 LEU A N 1
ATOM 1489 C CA . LEU A 1 197 ? 8.571 -5.764 -7.937 1.00 97.44 197 LEU A CA 1
ATOM 1490 C C . LEU A 1 197 ? 8.681 -6.945 -6.964 1.00 97.44 197 LEU A C 1
ATOM 1492 O O . LEU A 1 197 ? 9.271 -7.963 -7.318 1.00 97.44 197 LEU A O 1
ATOM 1496 N N . LEU A 1 198 ? 8.090 -6.838 -5.769 1.00 97.19 198 LEU A N 1
ATOM 1497 C CA . LEU A 1 198 ? 8.131 -7.878 -4.733 1.00 97.19 198 LEU A CA 1
ATOM 1498 C C . LEU A 1 198 ? 7.565 -9.212 -5.226 1.00 97.19 198 LEU A C 1
ATOM 1500 O O . LEU A 1 198 ? 8.220 -10.239 -5.077 1.00 97.19 198 LEU A O 1
ATOM 1504 N N . LYS A 1 199 ? 6.404 -9.193 -5.886 1.00 96.12 199 LYS A N 1
ATOM 1505 C CA . LYS A 1 199 ? 5.767 -10.396 -6.453 1.00 96.12 199 LYS A CA 1
ATOM 1506 C C . LYS A 1 199 ? 6.651 -11.153 -7.431 1.00 96.12 199 LYS A C 1
ATOM 1508 O O . LYS A 1 199 ? 6.594 -12.373 -7.520 1.00 96.12 199 LYS A O 1
ATOM 1513 N N . LYS A 1 200 ? 7.450 -10.419 -8.201 1.00 96.06 200 LYS A N 1
ATOM 1514 C CA . LYS A 1 200 ? 8.316 -10.983 -9.239 1.00 96.06 200 LYS A CA 1
ATOM 1515 C C . LYS A 1 200 ? 9.729 -11.256 -8.720 1.00 96.06 200 LYS A C 1
ATOM 1517 O O . LYS A 1 200 ? 10.515 -11.915 -9.399 1.00 96.06 200 LYS A O 1
ATOM 1522 N N . ALA A 1 201 ? 10.065 -10.772 -7.523 1.00 94.94 201 ALA A N 1
ATOM 1523 C CA . ALA A 1 201 ? 11.429 -10.745 -7.016 1.00 94.94 201 ALA A CA 1
ATOM 1524 C C . ALA A 1 201 ? 12.022 -12.133 -6.752 1.00 94.94 201 ALA A C 1
ATOM 1526 O O . ALA A 1 201 ? 13.240 -12.290 -6.853 1.00 94.94 201 ALA A O 1
ATOM 1527 N N . GLU A 1 202 ? 11.204 -13.127 -6.419 1.00 91.81 202 GLU A N 1
ATOM 1528 C CA . GLU A 1 202 ? 11.693 -14.487 -6.165 1.00 91.81 202 GLU A CA 1
ATOM 1529 C C . GLU A 1 202 ? 12.171 -15.179 -7.448 1.00 91.81 202 GLU A C 1
ATOM 1531 O O . GLU A 1 202 ? 13.140 -15.930 -7.421 1.00 91.81 202 GLU A O 1
ATOM 1536 N N . GLN A 1 203 ? 11.528 -14.894 -8.584 1.00 93.62 203 GLN A N 1
ATOM 1537 C CA . GLN A 1 203 ? 11.759 -15.616 -9.840 1.00 93.62 203 GLN A CA 1
ATOM 1538 C C . GLN A 1 203 ? 12.602 -14.840 -10.856 1.00 93.62 203 GLN A C 1
ATOM 1540 O O . GLN A 1 203 ? 13.171 -15.438 -11.766 1.00 93.62 203 GLN A O 1
ATOM 1545 N N . GLN A 1 204 ? 12.659 -13.512 -10.746 1.00 94.81 204 GLN A N 1
ATOM 1546 C CA . GLN A 1 204 ? 13.253 -12.657 -11.774 1.00 94.81 204 GLN A CA 1
ATOM 1547 C C . GLN A 1 204 ? 14.510 -11.973 -11.259 1.00 94.81 204 GLN A C 1
ATOM 1549 O O . GLN A 1 204 ? 14.454 -11.201 -10.315 1.00 94.81 204 GLN A O 1
ATOM 1554 N N . THR A 1 205 ? 15.657 -12.179 -11.896 1.00 92.88 205 THR A N 1
ATOM 1555 C CA . THR A 1 205 ? 16.923 -11.547 -11.479 1.00 92.88 205 THR A CA 1
ATOM 1556 C C . THR A 1 205 ? 17.174 -10.188 -12.128 1.00 92.88 205 THR A C 1
ATOM 1558 O O . THR A 1 205 ? 18.144 -9.524 -11.777 1.00 92.88 205 THR A O 1
ATOM 1561 N N . ARG A 1 206 ? 16.300 -9.750 -13.041 1.00 94.62 206 ARG A N 1
ATOM 1562 C CA . ARG A 1 206 ? 16.382 -8.480 -13.778 1.00 94.62 206 ARG A CA 1
ATOM 1563 C C . ARG A 1 206 ? 14.992 -7.899 -14.027 1.00 94.62 206 ARG A C 1
ATOM 1565 O O . ARG A 1 206 ? 14.010 -8.627 -13.917 1.00 94.62 206 ARG A O 1
ATOM 1572 N N . TRP A 1 207 ? 14.935 -6.641 -14.460 1.00 96.62 207 TRP A N 1
ATOM 1573 C CA . TRP A 1 207 ? 13.698 -5.958 -14.844 1.00 96.62 207 TRP A CA 1
ATOM 1574 C C . TRP A 1 207 ? 13.730 -5.455 -16.282 1.00 96.62 207 TRP A C 1
ATOM 1576 O O . TRP A 1 207 ? 14.767 -5.015 -16.778 1.00 96.62 207 TRP A O 1
ATOM 1586 N N . VAL A 1 208 ? 12.576 -5.475 -16.940 1.00 94.50 208 VAL A N 1
ATOM 1587 C CA . VAL A 1 208 ? 12.371 -4.860 -18.253 1.00 94.50 208 VAL A CA 1
ATOM 1588 C C . VAL A 1 208 ? 11.329 -3.758 -18.123 1.00 94.50 208 VAL A C 1
ATOM 1590 O O . VAL A 1 208 ? 10.212 -4.009 -17.679 1.00 94.50 208 VAL A O 1
ATOM 1593 N N . LEU A 1 209 ? 11.705 -2.537 -18.492 1.00 93.38 209 LEU A N 1
ATOM 1594 C CA . LEU A 1 209 ? 10.873 -1.337 -18.359 1.00 93.38 209 LEU A CA 1
ATOM 1595 C C . LEU A 1 209 ? 10.761 -0.632 -19.705 1.00 93.38 209 LEU A C 1
ATOM 1597 O O . LEU A 1 209 ? 11.644 -0.762 -20.552 1.00 93.38 209 LEU A O 1
ATOM 1601 N N . GLU A 1 210 ? 9.722 0.171 -19.890 1.00 88.56 210 GLU A N 1
ATOM 1602 C CA . GLU A 1 210 ? 9.707 1.141 -20.985 1.00 88.56 210 GLU A CA 1
ATOM 1603 C C . GLU A 1 210 ? 10.703 2.282 -20.727 1.00 88.56 210 GLU A C 1
ATOM 1605 O O . GLU A 1 210 ? 10.994 2.635 -19.580 1.00 88.56 210 GLU A O 1
ATOM 1610 N N . ASP A 1 211 ? 11.251 2.847 -21.806 1.00 84.88 211 ASP A N 1
ATOM 1611 C CA . ASP A 1 211 ? 12.125 4.028 -21.778 1.00 84.88 211 ASP A CA 1
ATOM 1612 C C . ASP A 1 211 ? 11.333 5.310 -21.468 1.00 84.88 211 ASP A C 1
ATOM 1614 O O . ASP A 1 211 ? 11.262 6.231 -22.285 1.00 84.88 211 ASP A O 1
ATOM 1618 N N . GLU A 1 212 ? 10.709 5.352 -20.292 1.00 77.25 212 GLU A N 1
ATOM 1619 C CA . GLU A 1 212 ? 9.949 6.510 -19.841 1.00 77.25 212 GLU A CA 1
ATOM 1620 C C . GLU A 1 212 ? 10.853 7.647 -19.362 1.00 77.25 212 GLU A C 1
ATOM 1622 O O . GLU A 1 212 ? 12.003 7.467 -18.933 1.00 77.25 212 GLU A O 1
ATOM 1627 N N . GLY A 1 213 ? 10.313 8.862 -19.465 1.00 77.25 213 GLY A N 1
ATOM 1628 C CA . GLY A 1 213 ? 10.940 10.058 -18.923 1.00 77.25 213 GLY A CA 1
ATOM 1629 C C . GLY A 1 213 ? 10.970 10.059 -17.392 1.00 77.25 213 GLY A C 1
ATOM 1630 O O . GLY A 1 213 ? 10.631 9.096 -16.714 1.00 77.25 213 GLY A O 1
ATOM 1631 N N . HIS A 1 214 ? 11.364 11.192 -16.812 1.00 79.56 214 HIS A N 1
ATOM 1632 C CA . HIS A 1 214 ? 11.343 11.362 -15.354 1.00 79.56 214 HIS A CA 1
ATOM 1633 C C . HIS A 1 214 ? 9.928 11.337 -14.752 1.00 79.56 214 HIS A C 1
ATOM 1635 O O . HIS A 1 214 ? 9.779 11.108 -13.552 1.00 79.56 214 HIS A O 1
ATOM 1641 N N . MET A 1 215 ? 8.917 11.586 -15.582 1.00 86.00 215 MET A N 1
ATOM 1642 C CA . MET A 1 215 ? 7.518 11.680 -15.201 1.00 86.00 215 MET A CA 1
ATOM 1643 C C . MET A 1 215 ? 6.675 10.710 -16.017 1.00 86.00 215 MET A C 1
ATOM 1645 O O . MET A 1 215 ? 6.922 10.527 -17.208 1.00 86.00 215 MET A O 1
ATOM 1649 N N . ILE A 1 216 ? 5.647 10.175 -15.369 1.00 86.00 216 ILE A N 1
ATOM 1650 C CA . ILE A 1 216 ? 4.556 9.417 -15.972 1.00 86.00 216 ILE A CA 1
ATOM 1651 C C . ILE A 1 216 ? 3.296 10.208 -15.640 1.00 86.00 216 ILE A C 1
ATOM 1653 O O . ILE A 1 216 ? 2.833 10.169 -14.504 1.00 86.00 216 ILE A O 1
ATOM 1657 N N . GLY A 1 217 ? 2.787 11.009 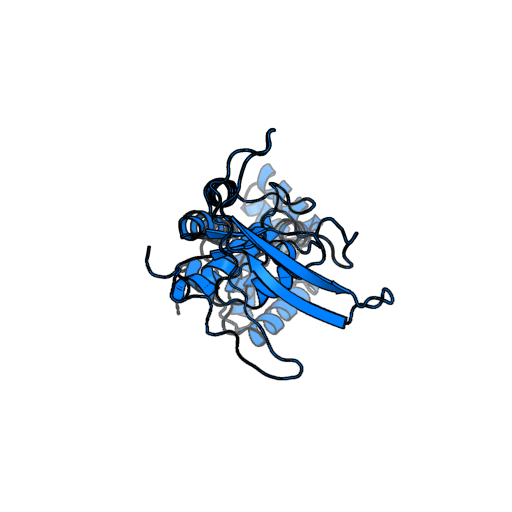-16.577 1.00 85.81 217 GLY A N 1
ATOM 1658 C CA . GLY A 1 217 ? 1.707 11.963 -16.299 1.00 85.81 217 GLY A CA 1
ATOM 1659 C C . GLY A 1 217 ? 2.047 12.896 -15.129 1.00 85.81 217 GLY A C 1
ATOM 1660 O O . GLY A 1 217 ? 3.049 13.608 -15.173 1.00 85.81 217 GLY A O 1
ATOM 1661 N N . ALA A 1 218 ? 1.227 12.872 -14.075 1.00 87.94 218 ALA A N 1
ATOM 1662 C CA . ALA A 1 218 ? 1.452 13.618 -12.833 1.00 87.94 218 ALA A CA 1
ATOM 1663 C C . ALA A 1 218 ? 2.395 12.921 -11.827 1.00 87.94 218 ALA A C 1
ATOM 1665 O O . ALA A 1 218 ? 2.834 13.555 -10.864 1.00 87.94 218 ALA A O 1
ATOM 1666 N N . ASN A 1 219 ? 2.705 11.635 -12.016 1.00 93.25 219 ASN A N 1
ATOM 1667 C CA . ASN A 1 219 ? 3.615 10.894 -11.148 1.00 93.25 219 ASN A CA 1
ATOM 1668 C C . ASN A 1 219 ? 5.074 11.101 -11.561 1.00 93.25 219 ASN A C 1
ATOM 1670 O O . ASN A 1 219 ? 5.395 11.280 -12.738 1.00 93.25 219 ASN A O 1
ATOM 1674 N N . HIS A 1 220 ? 5.976 11.014 -10.589 1.00 93.62 220 HIS A N 1
ATOM 1675 C CA . HIS A 1 220 ? 7.415 10.940 -10.825 1.00 93.62 220 HIS A CA 1
ATOM 1676 C C . HIS A 1 220 ? 7.951 9.568 -10.427 1.00 93.62 220 HIS A C 1
ATOM 1678 O O . HIS A 1 220 ? 7.437 8.919 -9.515 1.00 93.62 220 HIS A O 1
ATOM 1684 N N . LEU A 1 221 ? 9.002 9.121 -11.108 1.00 93.88 221 LEU A N 1
ATOM 1685 C CA . LEU A 1 221 ? 9.676 7.879 -10.742 1.00 93.88 221 LEU A CA 1
ATOM 1686 C C . LEU A 1 221 ? 10.431 8.047 -9.414 1.00 93.88 221 LEU A C 1
ATOM 1688 O O . LEU A 1 221 ? 11.059 9.096 -9.223 1.00 93.88 221 LEU A O 1
ATOM 1692 N N . PRO A 1 222 ? 10.456 7.019 -8.540 1.00 94.75 222 PRO A N 1
ATOM 1693 C CA . PRO A 1 222 ? 11.356 7.003 -7.395 1.00 94.75 222 PRO A CA 1
ATOM 1694 C C . PRO A 1 222 ? 12.788 7.290 -7.832 1.00 94.75 222 PRO A C 1
ATOM 1696 O O . PRO A 1 222 ? 13.244 6.814 -8.877 1.00 94.75 222 PRO A O 1
ATOM 1699 N N . GLU A 1 223 ? 13.511 8.075 -7.040 1.00 93.81 223 GLU A N 1
ATOM 1700 C CA . GLU A 1 223 ? 14.845 8.526 -7.424 1.00 93.81 223 GLU A CA 1
ATOM 1701 C C . GLU A 1 223 ? 15.814 7.360 -7.656 1.00 93.81 223 GLU A C 1
ATOM 1703 O O . GLU A 1 223 ? 16.544 7.361 -8.650 1.00 93.81 223 GLU A O 1
ATOM 1708 N N . SER A 1 224 ? 15.767 6.337 -6.800 1.00 94.62 224 SER A N 1
ATOM 1709 C CA . SER A 1 224 ? 16.551 5.111 -6.945 1.00 94.62 224 SER A CA 1
ATOM 1710 C C . SER A 1 224 ? 16.306 4.443 -8.300 1.00 94.62 224 SER A C 1
ATOM 1712 O O . SER A 1 224 ? 17.254 4.178 -9.041 1.00 94.62 224 SER A O 1
ATOM 1714 N N . LEU A 1 225 ? 15.041 4.270 -8.691 1.00 95.38 225 LEU A N 1
ATOM 1715 C CA . LEU A 1 225 ? 14.668 3.729 -9.997 1.00 95.38 225 LEU A CA 1
ATOM 1716 C C . LEU A 1 225 ? 15.168 4.618 -11.143 1.00 95.38 225 LEU A C 1
ATOM 1718 O O . LEU A 1 225 ? 15.796 4.127 -12.080 1.00 95.38 225 LEU A O 1
ATOM 1722 N N . ARG A 1 226 ? 14.951 5.933 -11.059 1.00 94.06 226 ARG A N 1
ATOM 1723 C CA . ARG A 1 226 ? 15.367 6.908 -12.081 1.00 94.06 226 ARG A CA 1
ATOM 1724 C C . ARG A 1 226 ? 16.872 6.854 -12.345 1.00 94.06 226 ARG A C 1
ATOM 1726 O O . ARG A 1 226 ? 17.295 6.836 -13.504 1.00 94.06 226 ARG A O 1
ATOM 1733 N N . LEU A 1 227 ? 17.679 6.840 -11.286 1.00 93.25 227 LEU A N 1
ATOM 1734 C CA . LEU A 1 227 ? 19.139 6.767 -11.381 1.00 93.25 227 LEU A CA 1
ATOM 1735 C C . LEU A 1 227 ? 19.592 5.438 -11.991 1.00 93.25 227 LEU A C 1
ATOM 1737 O O . LEU A 1 227 ? 20.466 5.428 -12.859 1.00 93.25 227 LEU A O 1
ATOM 1741 N N . ARG A 1 228 ? 18.954 4.327 -11.607 1.00 93.75 228 ARG A N 1
ATOM 1742 C CA . ARG A 1 228 ? 19.234 3.006 -12.185 1.00 93.75 228 ARG A CA 1
ATOM 1743 C C . ARG A 1 228 ? 18.873 2.950 -13.665 1.00 93.75 228 ARG A C 1
ATOM 1745 O O . ARG A 1 228 ? 19.710 2.557 -14.476 1.00 93.75 228 ARG A O 1
ATOM 1752 N N . MET A 1 229 ? 17.699 3.446 -14.052 1.00 93.19 229 MET A N 1
ATOM 1753 C CA . MET A 1 229 ? 17.297 3.561 -15.458 1.00 93.19 229 MET A CA 1
ATOM 1754 C C . MET A 1 229 ? 18.296 4.404 -16.264 1.00 93.19 229 MET A C 1
ATOM 1756 O O . MET A 1 229 ? 18.628 4.048 -17.393 1.00 93.19 229 MET A O 1
ATOM 1760 N N . ALA A 1 230 ? 18.821 5.508 -15.717 1.00 90.62 230 ALA A N 1
ATOM 1761 C CA . ALA A 1 230 ? 19.817 6.354 -16.395 1.00 90.62 230 ALA A CA 1
ATOM 1762 C C . ALA A 1 230 ? 21.081 5.584 -16.824 1.00 90.62 230 ALA A C 1
ATOM 1764 O O . ALA A 1 230 ? 21.645 5.877 -17.876 1.00 90.62 230 ALA A O 1
ATOM 1765 N N . GLN A 1 231 ? 21.479 4.581 -16.043 1.00 90.38 231 GLN A N 1
ATOM 1766 C CA . GLN A 1 231 ? 22.669 3.754 -16.271 1.00 90.38 231 GLN A CA 1
ATOM 1767 C C . GLN A 1 231 ? 22.366 2.456 -17.033 1.00 90.38 231 GLN A C 1
ATOM 1769 O O . GLN A 1 231 ? 23.274 1.680 -17.326 1.00 90.38 231 GLN A O 1
ATOM 1774 N N . SER A 1 232 ? 21.096 2.199 -17.338 1.00 91.25 232 SER A N 1
ATOM 1775 C CA . SER A 1 232 ? 20.649 0.925 -17.890 1.00 91.25 232 SER A CA 1
ATOM 1776 C C . SER A 1 232 ? 20.776 0.865 -19.413 1.00 91.25 232 SER A C 1
ATOM 1778 O O . SER A 1 232 ? 20.573 1.880 -20.090 1.00 91.25 232 SER A O 1
ATOM 1780 N N . PRO A 1 233 ? 21.073 -0.317 -19.980 1.00 89.75 233 PRO A N 1
ATOM 1781 C CA . PRO A 1 233 ? 21.046 -0.528 -21.420 1.00 89.75 233 PRO A CA 1
ATOM 1782 C C . PRO A 1 233 ? 19.663 -0.250 -22.019 1.00 89.75 233 PRO A C 1
ATOM 1784 O O . PRO A 1 233 ? 18.637 -0.631 -21.455 1.00 89.75 233 PRO A O 1
ATOM 1787 N N . LEU A 1 234 ? 19.651 0.363 -23.205 1.00 87.75 234 LEU A N 1
ATOM 1788 C CA . LEU A 1 234 ? 18.448 0.642 -23.987 1.00 87.75 234 LEU A CA 1
ATOM 1789 C C . LEU A 1 234 ? 18.390 -0.277 -25.210 1.00 87.75 234 LEU A C 1
ATOM 1791 O O . LEU A 1 234 ? 19.274 -0.221 -26.057 1.00 87.75 234 LEU A O 1
ATOM 1795 N N . ALA A 1 235 ? 17.337 -1.078 -25.334 1.00 85.12 235 ALA A N 1
ATOM 1796 C CA . ALA A 1 235 ? 16.996 -1.809 -26.548 1.00 85.12 235 ALA A CA 1
ATOM 1797 C C . ALA A 1 235 ? 15.922 -1.036 -27.325 1.00 85.12 235 ALA A C 1
ATOM 1799 O O . ALA A 1 235 ? 14.900 -0.648 -26.763 1.00 85.12 235 ALA A O 1
ATOM 1800 N N . VAL A 1 236 ? 16.136 -0.800 -28.622 1.00 81.88 236 VAL A N 1
ATOM 1801 C CA . VAL A 1 236 ? 15.203 -0.018 -29.446 1.00 81.88 236 VAL A CA 1
ATOM 1802 C C . VAL A 1 236 ? 14.307 -0.951 -30.253 1.00 81.88 236 VAL A C 1
ATOM 1804 O O . VAL A 1 236 ? 14.740 -1.614 -31.196 1.00 81.88 236 VAL A O 1
ATOM 1807 N N . TRP A 1 237 ? 13.025 -0.951 -29.909 1.00 73.19 237 TRP A N 1
ATOM 1808 C CA . TRP A 1 237 ? 11.972 -1.667 -30.607 1.00 73.19 237 TRP A CA 1
ATOM 1809 C C . TRP A 1 237 ? 11.552 -0.918 -31.875 1.00 73.19 237 TRP A C 1
ATOM 1811 O O . TRP A 1 237 ? 11.063 0.218 -31.818 1.00 73.19 237 TRP A O 1
ATOM 1821 N N . LYS A 1 238 ? 11.739 -1.553 -33.036 1.00 67.50 238 LYS A N 1
ATOM 1822 C CA . LYS A 1 238 ? 11.327 -1.010 -34.334 1.00 67.50 238 LYS A CA 1
ATOM 1823 C C . LYS A 1 238 ? 10.386 -1.981 -35.032 1.00 67.50 238 LYS A C 1
ATOM 1825 O O . LYS A 1 238 ? 10.710 -3.144 -35.249 1.00 67.50 238 LYS A O 1
ATOM 1830 N N . ILE A 1 239 ? 9.234 -1.473 -35.450 1.00 63.38 239 ILE A N 1
ATOM 1831 C CA . ILE A 1 239 ? 8.366 -2.188 -36.380 1.00 63.38 239 ILE A CA 1
ATOM 1832 C C . ILE A 1 239 ? 8.825 -1.826 -37.789 1.00 63.38 239 ILE A C 1
ATOM 1834 O O . ILE A 1 239 ? 8.902 -0.644 -38.133 1.00 63.38 239 ILE A O 1
ATOM 1838 N N . ARG A 1 240 ? 9.145 -2.832 -38.607 1.00 59.56 240 ARG A N 1
ATOM 1839 C CA . ARG A 1 240 ? 9.396 -2.623 -40.031 1.00 59.56 240 ARG A CA 1
ATOM 1840 C C . ARG A 1 240 ? 8.088 -2.859 -40.774 1.00 59.56 240 ARG A C 1
ATOM 1842 O O . ARG A 1 240 ? 7.622 -3.990 -40.892 1.00 59.56 240 ARG A O 1
ATOM 1849 N N . LEU A 1 241 ? 7.502 -1.773 -41.268 1.00 51.81 241 LEU A N 1
ATOM 1850 C CA . LEU A 1 241 ? 6.371 -1.834 -42.186 1.00 51.81 241 LEU A CA 1
ATOM 1851 C C . LEU A 1 241 ? 6.905 -2.036 -43.605 1.00 51.81 241 LEU A C 1
ATOM 1853 O O . LEU A 1 241 ? 7.661 -1.206 -44.113 1.00 51.81 241 LEU A O 1
ATOM 1857 N N . THR A 1 242 ? 6.534 -3.145 -44.238 1.00 51.31 242 THR A N 1
ATOM 1858 C CA . THR A 1 242 ? 6.798 -3.391 -45.660 1.00 51.31 242 THR A CA 1
ATOM 1859 C C . THR A 1 242 ? 5.555 -3.043 -46.473 1.00 51.31 242 THR A C 1
ATOM 1861 O O . THR A 1 242 ? 4.515 -3.699 -46.371 1.00 51.31 242 THR A O 1
ATOM 1864 N N . PHE A 1 243 ? 5.660 -1.985 -47.279 1.00 39.62 243 PHE A N 1
ATOM 1865 C CA . PHE A 1 243 ? 4.600 -1.530 -48.179 1.00 39.62 243 PHE A CA 1
ATOM 1866 C C . PHE A 1 243 ? 4.705 -2.225 -49.540 1.00 39.62 243 PHE A C 1
ATOM 1868 O O . PHE A 1 243 ? 5.801 -2.425 -50.065 1.00 39.62 243 PHE A O 1
ATOM 1875 N N . ALA A 1 244 ? 3.564 -2.597 -50.121 1.00 46.19 244 ALA A N 1
ATOM 1876 C CA . ALA A 1 244 ? 3.491 -2.969 -51.528 1.00 46.19 244 ALA A CA 1
ATOM 1877 C C . ALA A 1 244 ? 3.722 -1.743 -52.423 1.00 46.19 244 ALA A C 1
ATOM 1879 O O . ALA A 1 244 ? 3.421 -0.620 -52.024 1.00 46.19 244 ALA A O 1
ATOM 1880 N N . SER A 1 245 ? 4.124 -1.980 -53.675 1.00 49.00 245 SER A N 1
ATOM 1881 C CA . SER A 1 245 ? 4.207 -0.986 -54.763 1.00 49.00 245 SER A CA 1
ATOM 1882 C C . SER A 1 245 ? 2.942 -0.136 -54.958 1.00 49.00 245 SER A C 1
ATOM 1884 O O . SER A 1 245 ? 3.002 0.917 -55.577 1.00 49.00 245 SER A O 1
ATOM 1886 N N . ASN A 1 246 ? 1.808 -0.576 -54.408 1.00 49.47 246 ASN A N 1
ATOM 1887 C CA . ASN A 1 246 ? 0.495 0.047 -54.549 1.00 49.47 246 ASN A CA 1
ATOM 1888 C C . ASN A 1 246 ? 0.107 0.869 -53.299 1.00 49.47 246 ASN A C 1
ATOM 1890 O O . ASN A 1 246 ? -1.056 1.216 -53.129 1.00 49.47 246 ASN A O 1
ATOM 1894 N N . GLY A 1 247 ? 1.042 1.101 -52.369 1.00 45.47 247 GLY A N 1
ATOM 1895 C CA . GLY A 1 247 ? 0.814 1.875 -51.140 1.00 45.47 247 GLY A CA 1
ATOM 1896 C C . GLY A 1 247 ? 0.124 1.121 -49.995 1.00 45.47 247 GLY A C 1
ATOM 1897 O O . GLY A 1 247 ? 0.024 1.653 -48.895 1.00 45.47 247 GLY A O 1
ATOM 1898 N N . CYS A 1 248 ? -0.307 -0.129 -50.198 1.00 38.84 248 CYS A N 1
ATOM 1899 C CA . CYS A 1 248 ? -0.960 -0.935 -49.160 1.00 38.84 248 CYS A CA 1
ATOM 1900 C C . CYS A 1 248 ? 0.068 -1.766 -48.359 1.00 38.84 248 CYS A C 1
ATOM 1902 O O . CYS A 1 248 ? 0.941 -2.409 -48.950 1.00 38.84 248 CYS A O 1
ATOM 1904 N N . ALA A 1 249 ? -0.009 -1.763 -47.021 1.00 42.53 249 ALA A N 1
ATOM 1905 C CA . ALA A 1 249 ? 0.887 -2.540 -46.154 1.00 42.53 249 ALA A CA 1
ATOM 1906 C C . ALA A 1 249 ? 0.679 -4.053 -46.377 1.00 42.53 249 ALA A C 1
ATOM 1908 O O . ALA A 1 249 ? -0.432 -4.552 -46.219 1.00 42.53 249 ALA A O 1
ATOM 1909 N N . LYS A 1 250 ? 1.736 -4.776 -46.777 1.00 38.06 250 LYS A N 1
ATOM 1910 C CA . LYS A 1 250 ? 1.671 -6.206 -47.158 1.00 38.06 250 LYS A CA 1
ATOM 1911 C C . LYS A 1 250 ? 1.949 -7.151 -45.991 1.00 38.06 250 LYS A C 1
ATOM 1913 O O . LYS A 1 250 ? 1.418 -8.254 -45.950 1.00 38.06 250 LYS A O 1
ATOM 1918 N N . SER A 1 251 ? 2.804 -6.734 -45.064 1.00 41.84 251 SER A N 1
ATOM 1919 C CA . SER A 1 251 ? 3.181 -7.522 -43.894 1.00 41.84 251 SER A CA 1
ATOM 1920 C C . SER A 1 251 ? 3.784 -6.618 -42.822 1.00 41.84 251 SER A C 1
ATOM 1922 O O . SER A 1 251 ? 4.495 -5.655 -43.125 1.00 41.84 251 SER A O 1
ATOM 1924 N N . ILE A 1 252 ? 3.493 -6.928 -41.559 1.00 42.66 252 ILE A N 1
ATOM 1925 C CA . ILE A 1 252 ? 4.131 -6.307 -40.398 1.00 42.66 252 ILE A CA 1
ATOM 1926 C C . ILE A 1 252 ? 5.222 -7.272 -39.946 1.00 42.66 252 ILE A C 1
ATOM 1928 O O . ILE A 1 252 ? 4.920 -8.353 -39.449 1.00 42.66 252 ILE A O 1
ATOM 1932 N N . SER A 1 253 ? 6.487 -6.900 -40.144 1.00 43.81 253 SER A N 1
ATOM 1933 C CA . SER A 1 253 ? 7.619 -7.665 -39.615 1.00 43.81 253 SER A CA 1
ATOM 1934 C C . SER A 1 253 ? 8.154 -6.949 -38.379 1.00 43.81 253 SER A C 1
ATOM 1936 O O . SER A 1 253 ? 8.572 -5.789 -38.440 1.00 43.81 253 SER A O 1
ATOM 1938 N N . ILE A 1 254 ? 8.120 -7.628 -37.237 1.00 44.75 254 ILE A N 1
ATOM 1939 C CA . ILE A 1 254 ? 8.651 -7.110 -35.978 1.00 44.75 254 ILE A CA 1
ATOM 1940 C C . ILE A 1 254 ? 10.132 -7.482 -35.913 1.00 44.75 254 ILE A C 1
ATOM 1942 O O . ILE A 1 254 ? 10.472 -8.661 -35.901 1.00 44.75 254 ILE A O 1
ATOM 1946 N N . ALA A 1 255 ? 11.017 -6.485 -35.871 1.00 44.28 255 ALA A N 1
ATOM 1947 C CA . ALA A 1 255 ? 12.452 -6.703 -35.729 1.00 44.28 255 ALA A CA 1
ATOM 1948 C C . ALA A 1 255 ? 12.950 -6.024 -34.448 1.00 44.28 255 ALA A C 1
ATOM 1950 O O . ALA A 1 255 ? 12.929 -4.798 -34.324 1.00 44.28 255 ALA A O 1
ATOM 1951 N N . CYS A 1 256 ? 13.428 -6.816 -33.489 1.00 45.09 256 CYS A N 1
ATOM 1952 C CA . CYS A 1 256 ? 14.143 -6.272 -32.342 1.00 45.09 256 CYS A CA 1
ATOM 1953 C C . CYS A 1 256 ? 15.566 -5.919 -32.786 1.00 45.09 256 CYS A C 1
ATOM 1955 O O . CYS A 1 256 ? 16.378 -6.806 -33.049 1.00 45.09 256 CYS A O 1
ATOM 1957 N N . ILE A 1 257 ? 15.879 -4.625 -32.882 1.00 47.88 257 ILE A N 1
ATOM 1958 C CA . ILE A 1 257 ? 17.264 -4.182 -33.042 1.00 47.88 257 ILE A CA 1
ATOM 1959 C C . ILE A 1 257 ? 17.798 -3.914 -31.639 1.00 47.88 257 ILE A C 1
ATOM 1961 O O . ILE A 1 257 ? 17.646 -2.819 -31.089 1.00 47.88 257 ILE A O 1
ATOM 1965 N N . ALA A 1 258 ? 18.435 -4.922 -31.049 1.00 45.56 258 ALA A N 1
ATOM 1966 C CA . ALA A 1 258 ? 19.181 -4.761 -29.809 1.00 45.56 258 ALA A CA 1
ATOM 1967 C C . ALA A 1 258 ? 20.456 -3.946 -30.091 1.00 45.56 258 ALA A C 1
ATOM 1969 O O . ALA A 1 258 ? 21.553 -4.480 -30.214 1.00 45.56 258 ALA A O 1
ATOM 1970 N N . THR A 1 259 ? 20.310 -2.628 -30.231 1.00 46.88 259 THR A N 1
ATOM 1971 C CA . THR A 1 259 ? 21.459 -1.720 -30.193 1.00 46.88 259 THR A CA 1
ATOM 1972 C C . THR A 1 259 ? 21.699 -1.402 -28.727 1.00 46.88 259 THR A C 1
ATOM 1974 O O . THR A 1 259 ? 21.066 -0.497 -28.200 1.00 46.88 259 THR A O 1
ATOM 1977 N N . LEU A 1 260 ? 22.563 -2.162 -28.052 1.00 48.00 260 LEU A N 1
ATOM 1978 C CA . LEU A 1 260 ? 23.030 -1.827 -26.704 1.00 48.00 260 LEU A CA 1
ATOM 1979 C C . LEU A 1 260 ? 23.909 -0.572 -26.799 1.00 48.00 260 LEU A C 1
ATOM 1981 O O . LEU A 1 260 ? 25.130 -0.655 -26.894 1.00 48.00 260 LEU A O 1
ATOM 1985 N N . SER A 1 261 ? 23.283 0.601 -26.862 1.00 45.94 261 SER A N 1
ATOM 1986 C CA . SER A 1 261 ? 24.003 1.872 -26.818 1.00 45.94 261 SER A CA 1
ATOM 1987 C C . SER A 1 261 ? 24.257 2.244 -25.359 1.00 45.94 261 SER A C 1
ATOM 1989 O O . SER A 1 261 ? 23.306 2.232 -24.571 1.00 45.94 261 SER A O 1
ATOM 1991 N N . PRO A 1 262 ? 25.478 2.667 -24.984 1.00 45.84 262 PRO A N 1
ATOM 1992 C CA . PRO A 1 262 ? 25.657 3.480 -23.790 1.00 45.84 262 PRO A CA 1
ATOM 1993 C C . PRO A 1 262 ? 24.703 4.676 -23.892 1.00 45.84 262 PRO A C 1
ATOM 1995 O O . PRO A 1 262 ? 24.606 5.295 -24.960 1.00 45.84 262 PRO A O 1
ATOM 1998 N N . ARG A 1 263 ? 23.967 4.986 -22.819 1.00 47.09 263 ARG A N 1
ATOM 1999 C CA . ARG A 1 263 ? 23.073 6.152 -22.733 1.00 47.09 263 ARG A CA 1
ATOM 2000 C C . ARG A 1 263 ? 23.939 7.425 -22.696 1.00 47.09 263 ARG A C 1
ATOM 2002 O O . ARG A 1 263 ? 24.095 8.064 -21.663 1.00 47.09 263 ARG A O 1
ATOM 2009 N N . MET A 1 264 ? 24.569 7.790 -23.816 1.00 36.69 264 MET A N 1
ATOM 2010 C CA . MET A 1 264 ? 25.160 9.117 -23.959 1.00 36.69 264 MET A CA 1
ATOM 2011 C C . MET A 1 264 ? 24.012 10.118 -23.944 1.00 36.69 264 MET A C 1
ATOM 2013 O O . MET A 1 264 ? 23.051 9.985 -24.706 1.00 36.69 264 MET A O 1
ATOM 2017 N N . ALA A 1 265 ? 24.101 11.073 -23.017 1.00 33.94 265 ALA A N 1
ATOM 2018 C CA . ALA A 1 265 ? 23.148 12.151 -22.832 1.00 33.94 265 ALA A CA 1
ATOM 2019 C C . ALA A 1 265 ? 22.634 12.652 -24.186 1.00 33.94 265 ALA A C 1
ATOM 2021 O O . ALA A 1 265 ? 23.428 12.969 -25.072 1.00 33.94 265 ALA A O 1
ATOM 2022 N N . LYS A 1 266 ? 21.305 12.721 -24.344 1.00 35.62 266 LYS A N 1
ATOM 2023 C CA . LYS A 1 266 ? 20.640 13.382 -25.474 1.00 35.62 266 LYS A CA 1
ATOM 2024 C C . LYS A 1 266 ? 21.179 14.811 -25.604 1.00 35.62 266 LYS A C 1
ATOM 2026 O O . LYS A 1 266 ? 20.613 15.736 -25.033 1.00 35.62 266 LYS A O 1
ATOM 2031 N N . ARG A 1 267 ? 22.266 15.010 -26.346 1.00 32.03 267 ARG A N 1
ATOM 2032 C CA . ARG A 1 267 ? 22.741 16.309 -26.823 1.00 32.03 267 ARG A CA 1
ATOM 2033 C C . ARG A 1 267 ? 23.676 16.085 -28.007 1.00 32.03 267 ARG A C 1
ATOM 2035 O O . ARG A 1 267 ? 24.819 15.702 -27.837 1.00 32.03 267 ARG A O 1
ATOM 2042 N N . LYS A 1 268 ? 23.114 16.364 -29.188 1.00 32.22 268 LYS A N 1
ATOM 2043 C CA . LYS A 1 268 ? 23.771 16.749 -30.446 1.00 32.22 268 LYS A CA 1
ATOM 2044 C C . LYS A 1 268 ? 24.995 15.926 -30.870 1.00 32.22 268 LYS A C 1
ATOM 2046 O O . LYS A 1 268 ? 26.088 16.151 -30.377 1.00 32.22 268 LYS A O 1
ATOM 2051 N N . ALA A 1 269 ? 24.808 15.131 -31.920 1.00 27.92 269 ALA A N 1
ATOM 2052 C CA . ALA A 1 269 ? 25.632 15.087 -33.138 1.00 27.92 269 ALA A CA 1
ATOM 2053 C C . ALA A 1 269 ? 25.604 13.669 -33.708 1.00 27.92 269 ALA A C 1
ATOM 2055 O O . ALA A 1 269 ? 25.785 12.689 -32.992 1.00 27.92 269 ALA A O 1
ATOM 2056 N N . GLY A 1 270 ? 25.356 13.563 -35.012 1.00 36.91 270 GLY A N 1
ATOM 2057 C CA . GLY A 1 270 ? 25.428 12.288 -35.705 1.00 36.91 270 GLY A CA 1
ATOM 2058 C C . GLY A 1 270 ? 26.830 11.689 -35.634 1.00 36.91 270 GLY A C 1
ATOM 2059 O O . GLY A 1 270 ? 27.813 12.403 -35.827 1.00 36.91 270 GLY A O 1
ATOM 2060 N N . ARG A 1 271 ? 26.901 10.374 -35.407 1.00 27.83 271 ARG A N 1
ATOM 2061 C CA . ARG A 1 271 ? 27.801 9.448 -36.109 1.00 27.83 271 ARG A CA 1
ATOM 2062 C C . ARG A 1 271 ? 27.531 7.993 -35.704 1.00 27.83 271 ARG A C 1
ATOM 2064 O O . ARG A 1 271 ? 27.177 7.703 -34.570 1.00 27.83 271 ARG A O 1
ATOM 2071 N N . HIS A 1 272 ? 27.655 7.142 -36.721 1.00 28.56 272 HIS A N 1
ATOM 2072 C CA . HIS A 1 272 ? 27.716 5.678 -36.797 1.00 28.56 272 HIS A CA 1
ATOM 2073 C C . HIS A 1 272 ? 27.332 4.852 -35.557 1.00 28.56 272 HIS A C 1
ATOM 2075 O O . HIS A 1 272 ? 28.095 4.708 -34.609 1.00 28.56 272 HIS A O 1
ATOM 2081 N N . THR A 1 273 ? 26.168 4.204 -35.648 1.00 27.00 273 THR A N 1
ATOM 2082 C CA . THR A 1 273 ? 25.747 3.101 -34.778 1.00 27.00 273 THR A CA 1
ATOM 2083 C C . THR A 1 273 ? 26.056 1.771 -35.466 1.00 27.00 273 THR A C 1
ATOM 2085 O O . THR A 1 273 ? 25.619 1.536 -36.592 1.00 27.00 273 THR A O 1
ATOM 2088 N N . ALA A 1 274 ? 26.802 0.887 -34.801 1.00 23.61 274 ALA A N 1
ATOM 2089 C CA . ALA A 1 274 ? 26.900 -0.509 -35.214 1.00 23.61 274 ALA A CA 1
ATOM 2090 C C . ALA A 1 274 ? 25.571 -1.199 -34.865 1.00 23.61 274 ALA A C 1
ATOM 2092 O O . ALA A 1 274 ? 25.207 -1.318 -33.697 1.00 23.61 274 ALA A O 1
ATOM 2093 N N . SER A 1 275 ? 24.808 -1.583 -35.888 1.00 26.17 275 SER A N 1
ATOM 2094 C CA . SER A 1 275 ? 23.510 -2.244 -35.748 1.00 26.17 275 SER A CA 1
ATOM 2095 C C . SER A 1 275 ? 23.702 -3.749 -35.907 1.00 26.17 275 SER A C 1
ATOM 2097 O O . SER A 1 275 ? 24.076 -4.208 -36.982 1.00 26.17 275 SER A O 1
ATOM 2099 N N . ILE A 1 276 ? 23.439 -4.525 -34.855 1.00 25.97 276 ILE A N 1
ATOM 2100 C CA . ILE A 1 276 ? 23.239 -5.970 -34.992 1.00 25.97 276 ILE A CA 1
ATOM 2101 C C . ILE A 1 276 ? 21.740 -6.168 -35.242 1.00 25.97 276 ILE A C 1
ATOM 2103 O O . ILE A 1 276 ? 20.921 -6.104 -34.327 1.00 25.97 276 ILE A O 1
ATOM 2107 N N . CYS A 1 277 ? 21.372 -6.337 -36.513 1.00 26.36 277 CYS A N 1
ATOM 2108 C CA . CYS A 1 277 ? 20.022 -6.726 -36.914 1.00 26.36 277 CYS A CA 1
ATOM 2109 C C . CYS A 1 277 ? 19.859 -8.234 -36.708 1.00 26.36 277 CYS A C 1
ATOM 2111 O O . CYS A 1 277 ? 20.321 -9.022 -37.532 1.00 26.36 277 CYS A O 1
ATOM 2113 N N . ILE A 1 278 ? 19.171 -8.645 -35.643 1.00 29.38 278 ILE A N 1
ATOM 2114 C CA . ILE A 1 278 ? 18.676 -10.021 -35.537 1.00 29.38 278 ILE A CA 1
ATOM 2115 C C . ILE A 1 278 ? 17.350 -10.066 -36.299 1.00 29.38 278 ILE A C 1
ATOM 2117 O O . ILE A 1 278 ? 16.316 -9.601 -35.823 1.00 29.38 278 ILE A O 1
ATOM 2121 N N . THR A 1 279 ? 17.398 -10.567 -37.532 1.00 28.23 279 THR A N 1
ATOM 2122 C CA . THR A 1 279 ? 16.208 -10.741 -38.371 1.00 28.23 279 THR A CA 1
ATOM 2123 C C . THR A 1 279 ? 15.527 -12.044 -37.969 1.00 28.23 279 THR A C 1
ATOM 2125 O O . THR A 1 279 ? 15.947 -13.114 -38.397 1.00 28.23 279 THR A O 1
ATOM 2128 N N . ALA A 1 280 ? 14.483 -11.976 -37.144 1.00 28.88 280 ALA A N 1
ATOM 2129 C CA . ALA A 1 280 ? 13.559 -13.094 -36.997 1.00 28.88 280 ALA A CA 1
ATOM 2130 C C . ALA A 1 280 ? 12.541 -13.014 -38.143 1.00 28.88 280 ALA A C 1
ATOM 2132 O O . ALA A 1 280 ? 11.630 -12.188 -38.129 1.00 28.88 280 ALA A O 1
ATOM 2133 N N . CYS A 1 281 ? 12.741 -13.833 -39.174 1.00 24.39 281 CYS A N 1
ATOM 2134 C CA . CYS A 1 281 ? 11.759 -14.023 -40.234 1.00 24.39 281 CYS A CA 1
ATOM 2135 C C . CYS A 1 281 ? 10.670 -14.952 -39.676 1.00 24.39 281 CYS A C 1
ATOM 2137 O O . CYS A 1 281 ? 10.873 -16.160 -39.612 1.00 24.39 281 CYS A O 1
ATOM 2139 N N . LEU A 1 282 ? 9.553 -14.401 -39.197 1.00 28.11 282 LEU A N 1
ATOM 2140 C CA . LEU A 1 282 ? 8.374 -15.209 -38.875 1.00 28.11 282 LEU A CA 1
ATOM 2141 C C . LEU A 1 282 ? 7.563 -15.397 -40.165 1.00 28.11 282 LEU A C 1
ATOM 2143 O O . LEU A 1 282 ? 7.134 -14.392 -40.743 1.00 28.11 282 LEU A O 1
ATOM 2147 N N . PRO A 1 283 ? 7.360 -16.638 -40.647 1.00 24.27 283 PRO A N 1
ATOM 2148 C CA . PRO A 1 283 ? 6.452 -16.886 -41.751 1.00 24.27 283 PRO A CA 1
ATOM 2149 C C . PRO A 1 283 ? 5.024 -16.533 -41.336 1.00 24.27 283 PRO A C 1
ATOM 2151 O O . PRO A 1 283 ? 4.636 -16.616 -40.172 1.00 24.27 283 PRO A O 1
ATOM 2154 N N . SER A 1 284 ? 4.256 -16.109 -42.327 1.00 31.48 284 SER A N 1
ATOM 2155 C CA . SER A 1 284 ? 2.847 -15.758 -42.232 1.00 31.48 284 SER A CA 1
ATOM 2156 C C . SER A 1 284 ? 2.000 -16.808 -41.508 1.00 31.48 284 SER A C 1
ATOM 2158 O O . SER A 1 284 ? 2.076 -17.987 -41.833 1.00 31.48 284 SER A O 1
ATOM 2160 N N . ALA A 1 285 ? 1.086 -16.294 -40.682 1.00 29.23 285 ALA A N 1
ATOM 2161 C CA . ALA A 1 285 ? -0.114 -16.941 -40.160 1.00 29.23 285 ALA A CA 1
ATOM 2162 C C . ALA A 1 285 ? 0.078 -17.963 -39.018 1.00 29.23 285 ALA A C 1
ATOM 2164 O O . ALA A 1 285 ? 0.518 -19.083 -39.218 1.00 29.23 285 ALA A O 1
ATOM 2165 N N . VAL A 1 286 ? -0.449 -17.560 -37.853 1.00 29.92 286 VAL A N 1
ATOM 2166 C CA . VAL A 1 286 ? -0.955 -18.405 -36.758 1.00 29.92 286 VAL A CA 1
ATOM 2167 C C . VAL A 1 286 ? 0.096 -19.169 -35.930 1.00 29.92 286 VAL A C 1
ATOM 2169 O O . VAL A 1 286 ? 0.917 -19.917 -36.432 1.00 29.92 286 VAL A O 1
ATOM 2172 N N . ALA A 1 287 ? -0.061 -19.026 -34.611 1.00 26.33 287 ALA A N 1
ATOM 2173 C CA . ALA A 1 287 ? 0.473 -19.860 -33.533 1.00 26.33 287 ALA A CA 1
ATOM 2174 C C . ALA A 1 287 ? 1.944 -19.690 -33.079 1.00 26.33 287 ALA A C 1
ATOM 2176 O O . ALA A 1 287 ? 2.895 -20.004 -33.776 1.00 26.33 287 ALA A O 1
ATOM 2177 N N . TRP A 1 288 ? 2.042 -19.322 -31.792 1.00 28.89 288 TRP A N 1
ATOM 2178 C CA . TRP A 1 288 ? 2.959 -19.833 -30.761 1.00 28.89 288 TRP A CA 1
ATOM 2179 C C . TRP A 1 288 ? 4.477 -19.559 -30.844 1.00 28.89 288 TRP A C 1
ATOM 2181 O O . TRP A 1 288 ? 5.180 -19.968 -31.755 1.00 28.89 288 TRP A O 1
ATOM 2191 N N . GLY A 1 289 ? 4.990 -19.000 -29.734 1.00 30.67 289 GLY A N 1
ATOM 2192 C CA . GLY A 1 289 ? 6.299 -19.355 -29.171 1.00 30.67 289 GLY A CA 1
ATOM 2193 C C . GLY A 1 289 ? 7.499 -18.507 -29.599 1.00 30.67 289 GLY A C 1
ATOM 2194 O O . GLY A 1 289 ? 8.254 -18.893 -30.482 1.00 30.67 289 GLY A O 1
ATOM 2195 N N . CYS A 1 290 ? 7.779 -17.409 -28.889 1.00 29.84 290 CYS A N 1
ATOM 2196 C CA . CYS A 1 290 ? 9.052 -16.691 -29.031 1.00 29.84 290 CYS A CA 1
ATOM 2197 C C . CYS A 1 290 ? 10.019 -17.080 -27.898 1.00 29.84 290 CYS A C 1
ATOM 2199 O O . CYS A 1 290 ? 10.205 -16.339 -26.936 1.00 29.84 290 CYS A O 1
ATOM 2201 N N . SER A 1 291 ? 10.614 -18.275 -28.003 1.00 27.20 291 SER A N 1
ATOM 2202 C CA . SER A 1 291 ? 11.587 -18.813 -27.031 1.00 27.20 291 SER A CA 1
ATOM 2203 C C . SER A 1 291 ? 13.062 -18.534 -27.387 1.00 27.20 291 SER A C 1
ATOM 2205 O O . SER A 1 291 ? 13.950 -18.959 -26.655 1.00 27.20 291 SER A O 1
ATOM 2207 N N . VAL A 1 292 ? 13.379 -17.847 -28.492 1.00 29.17 292 VAL A N 1
ATOM 2208 C CA . VAL A 1 292 ? 14.741 -17.924 -29.082 1.00 29.17 292 VAL A CA 1
ATOM 2209 C C . VAL A 1 292 ? 15.637 -16.693 -28.841 1.00 29.17 292 VAL A C 1
ATOM 2211 O O . VAL A 1 292 ? 16.826 -16.734 -29.126 1.00 29.17 292 VAL A O 1
ATOM 2214 N N . LEU A 1 293 ? 15.152 -15.599 -28.250 1.00 33.84 293 LEU A N 1
ATOM 2215 C CA . LEU A 1 293 ? 15.918 -14.334 -28.234 1.00 33.84 293 LEU A CA 1
ATOM 2216 C C . LEU A 1 293 ? 16.785 -14.059 -26.989 1.00 33.84 293 LEU A C 1
ATOM 2218 O O . LEU A 1 293 ? 17.379 -12.988 -26.902 1.00 33.84 293 LEU A O 1
ATOM 2222 N N . LEU A 1 294 ? 16.866 -14.975 -26.016 1.00 35.44 294 LEU A N 1
ATOM 2223 C CA . LEU A 1 294 ? 17.340 -14.623 -24.666 1.00 35.44 294 LEU A CA 1
ATOM 2224 C C . LEU A 1 294 ? 18.522 -15.408 -24.093 1.00 35.44 294 LEU A C 1
ATOM 2226 O O . LEU A 1 294 ? 19.056 -15.001 -23.061 1.00 35.44 294 LEU A O 1
ATOM 2230 N N . SER A 1 295 ? 19.006 -16.448 -24.766 1.00 28.89 295 SER A N 1
ATOM 2231 C CA . SER A 1 295 ? 20.201 -17.184 -24.328 1.00 28.89 295 SER A CA 1
ATOM 2232 C C . SER A 1 295 ? 21.487 -16.342 -24.384 1.00 28.89 295 SER A C 1
ATOM 2234 O O . SER A 1 295 ? 22.420 -16.622 -23.640 1.00 28.89 295 SER A O 1
ATOM 2236 N N . SER A 1 296 ? 21.535 -15.258 -25.168 1.00 31.48 296 SER A N 1
ATOM 2237 C CA . SER A 1 296 ? 22.718 -14.386 -25.275 1.00 31.48 296 SER A CA 1
ATOM 2238 C C . SER A 1 296 ? 22.772 -13.225 -24.269 1.00 31.48 296 SER A C 1
ATOM 2240 O O . SER A 1 296 ? 23.773 -12.518 -24.229 1.00 31.48 296 SER A O 1
ATOM 2242 N N . LEU A 1 297 ? 21.724 -13.007 -23.463 1.00 36.97 297 LEU A N 1
ATOM 2243 C CA . LEU A 1 297 ? 21.674 -11.953 -22.429 1.00 36.97 297 LEU A CA 1
ATOM 2244 C C . LEU A 1 297 ? 21.821 -12.497 -20.997 1.00 36.97 297 LEU A C 1
ATOM 2246 O O . LEU A 1 297 ? 21.963 -11.706 -20.075 1.00 36.97 297 LEU A O 1
ATOM 2250 N N . ASN A 1 298 ? 21.796 -13.822 -20.806 1.00 30.38 298 ASN A N 1
ATOM 2251 C CA . ASN A 1 298 ? 22.037 -14.476 -19.509 1.00 30.38 298 ASN A CA 1
ATOM 2252 C C . ASN A 1 298 ? 23.527 -14.737 -19.218 1.00 30.38 298 ASN A C 1
ATOM 2254 O O . ASN A 1 298 ? 23.860 -15.268 -18.164 1.00 30.38 298 ASN A O 1
ATOM 2258 N N . ALA A 1 299 ? 24.419 -14.381 -20.142 1.00 28.66 299 ALA A N 1
ATOM 2259 C CA . ALA A 1 299 ? 25.856 -14.569 -20.012 1.00 28.66 299 ALA A CA 1
ATOM 2260 C C . ALA A 1 299 ? 26.575 -13.219 -20.120 1.00 28.66 299 ALA A C 1
ATOM 2262 O O . ALA A 1 299 ? 27.228 -12.956 -21.131 1.00 28.66 299 ALA A O 1
ATOM 2263 N N . ARG A 1 300 ? 26.386 -12.346 -19.122 1.00 29.91 300 ARG A N 1
ATOM 2264 C CA . ARG A 1 300 ? 27.288 -11.249 -18.722 1.00 29.91 300 ARG A CA 1
ATOM 2265 C C . ARG A 1 300 ? 26.730 -10.491 -17.526 1.00 29.91 300 ARG A C 1
ATOM 2267 O O . ARG A 1 300 ? 25.506 -10.243 -17.516 1.00 29.91 300 ARG A O 1
#

Foldseek 3Di:
DPQLAPLLCCLQVLAAEAEQDEPVVCQQANAPRYDYLHLDHPVLCVVLVVCCVPPNDVSSVVSSDVVCDDPNVVVSLVVVVVVCVVRVRHAYFYQQQDDRSVVSQVSNVVVVDRHHHNHGGPPSSLVVLLVLLLVLLVFAEEAEAEDPPLCLQVVLVVDLQRDNLCVLQVADDDPDDDHPDDGGNQNSSSSSRSNSSSNSVVPDRYHYYYPDDQDRVPYGDDPSNVVSSLQHWYWYWDWDFDADPVRHGDDTFTWTFRQRDGCDDPDDDDDDGDTDTPRDDDDDDDDDDDPPDPPVPVPD